Protein AF-A0A9W4RJ27-F1 (afdb_monomer_lite)

Foldseek 3Di:
DLVLLQVLLVLLVPDDDPPVCVVSNVCSLVSNVVVLVVLVVPQDPDDDPDPCVVVSLVSLLSSLVSCVPRPSNVVVDDLVSSLVSLVCSLVVLQVVQVVCVVVVDHDLVSLVSNLSSVLSNLVSCVVVVHDDPDAPVSGPRDQHDQDQDPVQQDPVGGNDDPDPDRHPSNVVSVSSVVSNVVVVVVVVVVVVD

Structure (mmCIF, N/CA/C/O backbone):
data_AF-A0A9W4RJ27-F1
#
_entry.id   AF-A0A9W4RJ27-F1
#
loop_
_atom_site.group_PDB
_atom_site.id
_atom_site.type_symbol
_atom_site.label_atom_id
_atom_site.label_alt_id
_atom_site.label_comp_id
_atom_site.label_asym_id
_atom_site.label_entity_id
_atom_site.label_seq_id
_atom_site.pdbx_PDB_ins_code
_atom_site.Cartn_x
_atom_site.Cartn_y
_atom_site.Cartn_z
_atom_site.occupancy
_atom_site.B_iso_or_equiv
_atom_site.auth_seq_id
_atom_site.auth_comp_id
_atom_site.auth_asym_id
_atom_site.auth_atom_id
_atom_site.pdbx_PDB_model_num
ATOM 1 N N . MET A 1 1 ? -4.169 -4.698 -14.904 1.00 93.50 1 MET A N 1
ATOM 2 C CA . MET A 1 1 ? -3.024 -3.775 -15.087 1.00 93.50 1 MET A CA 1
ATOM 3 C C . MET A 1 1 ? -2.270 -3.446 -13.797 1.00 93.50 1 MET A C 1
ATOM 5 O O . MET A 1 1 ? -1.079 -3.703 -13.780 1.00 93.50 1 MET A O 1
ATOM 9 N N . ALA A 1 2 ? -2.886 -2.956 -12.706 1.00 93.81 2 ALA A N 1
ATOM 10 C CA . ALA A 1 2 ? -2.141 -2.626 -11.469 1.00 93.81 2 ALA A CA 1
ATOM 11 C C . ALA A 1 2 ? -1.316 -3.803 -10.896 1.00 93.81 2 ALA A C 1
ATOM 13 O O . ALA A 1 2 ? -0.141 -3.640 -10.583 1.00 93.81 2 ALA A O 1
ATOM 14 N N . VAL A 1 3 ? -1.903 -5.006 -10.845 1.00 94.62 3 VAL A N 1
ATOM 15 C CA . VAL A 1 3 ? -1.194 -6.242 -10.455 1.00 94.62 3 VAL A CA 1
ATOM 16 C C . VAL A 1 3 ? -0.033 -6.543 -11.409 1.00 94.62 3 VAL A C 1
ATOM 18 O O . VAL A 1 3 ? 1.069 -6.826 -10.958 1.00 94.62 3 VAL A O 1
ATOM 21 N N . CYS A 1 4 ? -0.260 -6.428 -12.722 1.00 93.75 4 CYS A N 1
ATOM 22 C CA . CYS A 1 4 ? 0.759 -6.657 -13.751 1.00 93.75 4 CYS A CA 1
ATOM 23 C C . CYS A 1 4 ? 1.931 -5.678 -13.611 1.00 93.75 4 CYS A C 1
ATOM 25 O O . CYS A 1 4 ? 3.079 -6.092 -13.695 1.00 93.75 4 CYS A O 1
ATOM 27 N N . CYS A 1 5 ? 1.643 -4.401 -13.341 1.00 94.88 5 CYS A N 1
ATOM 28 C CA . CYS A 1 5 ? 2.653 -3.381 -13.078 1.00 94.88 5 CYS A CA 1
ATOM 29 C C . CYS A 1 5 ? 3.539 -3.766 -11.888 1.00 94.88 5 CYS A C 1
ATOM 31 O O . CYS A 1 5 ? 4.767 -3.772 -12.012 1.00 94.88 5 CYS A O 1
ATOM 33 N N . PHE A 1 6 ? 2.909 -4.121 -10.763 1.00 93.19 6 PHE A N 1
ATOM 34 C CA . PHE A 1 6 ? 3.610 -4.519 -9.548 1.00 93.19 6 PHE A CA 1
ATOM 35 C C . PHE A 1 6 ? 4.458 -5.777 -9.777 1.00 93.19 6 PHE A C 1
ATOM 37 O O . PHE A 1 6 ? 5.654 -5.763 -9.506 1.00 93.19 6 PHE A O 1
ATOM 44 N N . ALA A 1 7 ? 3.871 -6.832 -10.347 1.00 92.00 7 ALA A N 1
ATOM 45 C CA . ALA A 1 7 ? 4.556 -8.097 -10.603 1.00 92.00 7 ALA A CA 1
ATOM 46 C C . ALA A 1 7 ? 5.725 -7.950 -11.592 1.00 92.00 7 ALA A C 1
ATOM 48 O O . ALA A 1 7 ? 6.820 -8.438 -11.322 1.00 92.00 7 ALA A O 1
ATOM 49 N N . ALA A 1 8 ? 5.525 -7.238 -12.706 1.00 92.31 8 ALA A N 1
ATOM 50 C CA . ALA A 1 8 ? 6.577 -7.000 -13.691 1.00 92.31 8 ALA A CA 1
ATOM 51 C C . ALA A 1 8 ? 7.711 -6.134 -13.120 1.00 92.31 8 ALA A C 1
ATOM 53 O O . ALA A 1 8 ? 8.876 -6.389 -13.396 1.00 92.31 8 ALA A O 1
ATOM 54 N N . GLY A 1 9 ? 7.402 -5.155 -12.267 1.00 91.25 9 GLY A N 1
ATOM 55 C CA . GLY A 1 9 ? 8.442 -4.376 -11.594 1.00 91.25 9 GLY A CA 1
ATOM 56 C C . GLY A 1 9 ? 9.267 -5.218 -10.618 1.00 91.25 9 GLY A C 1
ATOM 57 O O . GLY A 1 9 ? 10.490 -5.202 -10.667 1.00 91.25 9 GLY A O 1
ATOM 58 N N . ARG A 1 10 ? 8.620 -6.085 -9.832 1.00 89.19 10 ARG A N 1
ATOM 59 C CA . ARG A 1 10 ? 9.334 -7.024 -8.955 1.00 89.19 10 ARG A CA 1
ATOM 60 C C . ARG A 1 10 ? 10.204 -8.024 -9.726 1.00 89.19 10 ARG A C 1
ATOM 62 O O . ARG A 1 10 ? 11.269 -8.407 -9.244 1.00 89.19 10 ARG A O 1
ATOM 69 N N . LEU A 1 11 ? 9.760 -8.441 -10.913 1.00 90.38 11 LEU A N 1
ATOM 70 C CA . LEU A 1 11 ? 10.548 -9.274 -11.822 1.00 90.38 11 LEU A CA 1
ATOM 71 C C . LEU A 1 11 ? 11.790 -8.533 -12.345 1.00 90.38 11 LEU A C 1
ATOM 73 O O . LEU A 1 11 ? 12.865 -9.135 -12.412 1.00 90.38 11 LEU A O 1
ATOM 77 N N . ASN A 1 12 ? 11.640 -7.249 -12.687 1.00 88.56 12 ASN A N 1
ATOM 78 C CA . ASN A 1 12 ? 12.735 -6.369 -13.094 1.00 88.56 12 ASN A CA 1
ATOM 79 C C . ASN A 1 12 ? 13.788 -6.223 -11.983 1.00 88.56 12 ASN A C 1
ATOM 81 O O . ASN A 1 12 ? 14.973 -6.394 -12.246 1.00 88.56 12 ASN A O 1
ATOM 85 N N . ASP A 1 13 ? 13.349 -6.025 -10.738 1.00 85.38 13 ASP A N 1
ATOM 86 C CA . ASP A 1 13 ? 14.222 -5.834 -9.568 1.00 85.38 13 ASP A CA 1
ATOM 87 C C . ASP A 1 13 ? 14.891 -7.131 -9.068 1.00 85.38 13 ASP A C 1
ATOM 89 O O . ASP A 1 13 ? 15.483 -7.167 -7.991 1.00 85.38 13 ASP A O 1
ATOM 93 N N . GLY A 1 14 ? 14.787 -8.227 -9.825 1.00 80.88 14 GLY A N 1
ATOM 94 C CA . GLY A 1 14 ? 15.592 -9.420 -9.584 1.00 80.88 14 GLY A CA 1
ATOM 95 C C . GLY A 1 14 ? 14.986 -10.458 -8.640 1.00 80.88 14 GLY A C 1
ATOM 96 O O . GLY A 1 14 ? 15.742 -11.250 -8.082 1.00 80.88 14 GLY A O 1
ATOM 97 N N . ILE A 1 15 ? 13.652 -10.532 -8.492 1.00 84.44 15 ILE A N 1
ATOM 98 C CA . ILE A 1 15 ? 13.020 -11.701 -7.844 1.00 84.44 15 ILE A CA 1
ATOM 99 C C . ILE A 1 15 ? 13.560 -13.002 -8.454 1.00 84.44 15 ILE A C 1
ATOM 101 O O . ILE A 1 15 ? 13.697 -13.114 -9.677 1.00 84.44 15 ILE A O 1
ATOM 105 N N . PHE A 1 16 ? 13.839 -13.989 -7.597 1.00 82.31 16 PHE A N 1
ATOM 106 C CA . PHE A 1 16 ? 14.219 -15.328 -8.029 1.00 82.31 16 PHE A CA 1
ATOM 107 C C . PHE A 1 16 ? 13.119 -15.930 -8.906 1.00 82.31 16 PHE A C 1
ATOM 109 O O . PHE A 1 16 ? 11.959 -16.011 -8.501 1.00 82.31 16 PHE A O 1
ATOM 116 N N . ILE A 1 17 ? 13.491 -16.346 -10.113 1.00 81.75 17 ILE A N 1
ATOM 117 C CA . ILE A 1 17 ? 12.590 -16.982 -11.069 1.00 81.75 17 ILE A CA 1
ATOM 118 C C . ILE A 1 17 ? 13.219 -18.265 -11.611 1.00 81.75 17 ILE A C 1
ATOM 120 O O . ILE A 1 17 ? 14.443 -18.319 -11.749 1.00 81.75 17 ILE A O 1
ATOM 124 N N . PRO A 1 18 ? 12.403 -19.279 -11.951 1.00 83.19 18 PRO A N 1
ATOM 125 C CA . PRO A 1 18 ? 12.879 -20.481 -12.624 1.00 83.19 18 PRO A CA 1
ATOM 126 C C . PRO A 1 18 ? 13.658 -20.159 -13.907 1.00 83.19 18 PRO A C 1
ATOM 128 O O . PRO A 1 18 ? 13.287 -19.240 -14.643 1.00 83.19 18 PRO A O 1
ATOM 131 N N . CYS A 1 19 ? 14.686 -20.959 -14.216 1.00 77.88 19 CYS A N 1
ATOM 132 C CA . CYS A 1 19 ? 15.630 -20.681 -15.305 1.00 77.88 19 CYS A CA 1
ATOM 133 C C . CYS A 1 19 ? 14.970 -20.470 -16.680 1.00 77.88 19 CYS A C 1
ATOM 135 O O . CYS A 1 19 ? 15.428 -19.653 -17.475 1.00 77.88 19 CYS A O 1
ATOM 137 N N . GLY A 1 20 ? 13.854 -21.152 -16.952 1.00 76.31 20 GLY A N 1
ATOM 138 C CA . GLY A 1 20 ? 13.116 -21.031 -18.216 1.00 76.31 20 GLY A CA 1
ATOM 139 C C . GLY A 1 20 ? 12.408 -19.687 -18.433 1.00 76.31 20 GLY A C 1
ATOM 140 O O . GLY A 1 20 ? 11.905 -19.439 -19.523 1.00 76.31 20 GLY A O 1
ATOM 141 N N . LEU A 1 21 ? 12.355 -18.814 -17.422 1.00 77.00 21 LEU A N 1
ATOM 142 C CA . LEU A 1 21 ? 11.626 -17.543 -17.472 1.00 77.00 21 LEU A CA 1
ATOM 143 C C . LEU A 1 21 ? 12.546 -16.314 -17.508 1.00 77.00 21 LEU A C 1
ATOM 145 O O . LEU A 1 21 ? 12.054 -15.187 -17.473 1.00 77.00 21 LEU A O 1
ATOM 149 N N . HIS A 1 22 ? 13.870 -16.492 -17.596 1.00 79.69 22 HIS A N 1
ATOM 150 C CA . HIS A 1 22 ? 14.823 -15.373 -17.563 1.00 79.69 22 HIS A CA 1
ATOM 151 C C . HIS A 1 22 ? 14.616 -14.355 -18.689 1.00 79.69 22 HIS A C 1
ATOM 153 O O . HIS A 1 22 ? 14.753 -13.156 -18.446 1.00 79.69 22 HIS A O 1
ATOM 159 N N . ASN A 1 23 ? 14.189 -14.801 -19.874 1.00 81.62 23 ASN A N 1
ATOM 160 C CA . ASN A 1 23 ? 13.891 -13.915 -21.003 1.00 81.62 23 ASN A CA 1
ATOM 161 C C . ASN A 1 23 ? 12.787 -12.895 -20.673 1.00 81.62 23 ASN A C 1
ATOM 163 O O . ASN A 1 23 ? 12.824 -11.770 -21.165 1.00 81.62 23 ASN A O 1
ATOM 167 N 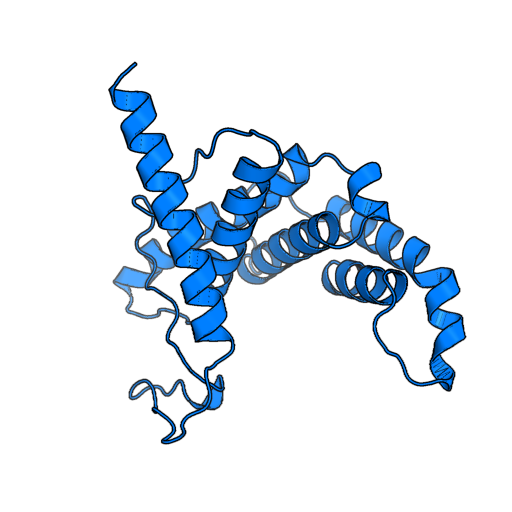N . LEU A 1 24 ? 11.850 -13.232 -19.774 1.00 81.88 24 LEU A N 1
ATOM 168 C CA . LEU A 1 24 ? 10.790 -12.312 -19.345 1.00 81.88 24 LEU A CA 1
ATOM 169 C C . LEU A 1 24 ? 11.330 -11.112 -18.559 1.00 81.88 24 LEU A C 1
ATOM 171 O O . LEU A 1 24 ? 10.661 -10.081 -18.494 1.00 81.88 24 LEU A O 1
ATOM 175 N N . ARG A 1 25 ? 12.527 -11.221 -17.967 1.00 85.44 25 ARG A N 1
ATOM 176 C CA . ARG A 1 25 ? 13.142 -10.129 -17.205 1.00 85.44 25 ARG A CA 1
ATOM 177 C C . ARG A 1 25 ? 13.567 -8.973 -18.109 1.00 85.44 25 ARG A C 1
ATOM 179 O O . ARG A 1 25 ? 13.424 -7.827 -17.699 1.00 85.44 25 ARG A O 1
ATOM 186 N N . ALA A 1 26 ? 14.014 -9.257 -19.334 1.00 84.81 26 ALA A N 1
ATOM 187 C CA . ALA A 1 26 ? 14.466 -8.230 -20.277 1.00 84.81 26 ALA A CA 1
ATOM 188 C C . ALA A 1 26 ? 13.355 -7.220 -20.625 1.00 84.81 26 ALA A C 1
ATOM 190 O O . ALA A 1 26 ? 13.608 -6.025 -20.738 1.00 84.81 26 ALA A O 1
ATOM 191 N N . GLU A 1 27 ? 12.107 -7.684 -20.723 1.00 89.38 27 GLU A N 1
ATOM 192 C CA . GLU A 1 27 ? 10.941 -6.840 -21.024 1.00 89.38 27 GLU A CA 1
ATOM 193 C C . GLU A 1 27 ? 10.197 -6.343 -19.772 1.00 89.38 27 GLU A C 1
ATOM 195 O O . GLU A 1 27 ? 9.216 -5.601 -19.876 1.00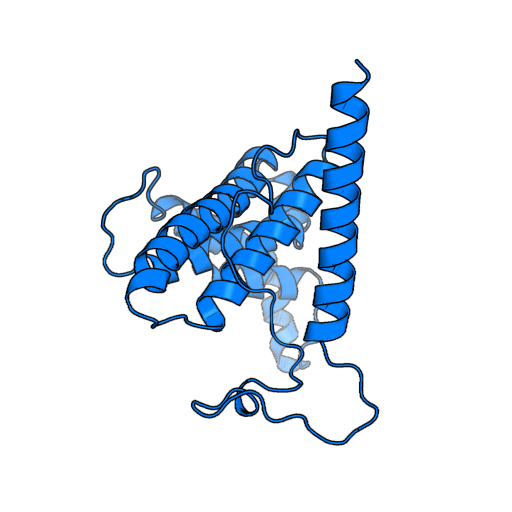 89.38 27 GLU A O 1
ATOM 200 N N . ALA A 1 28 ? 10.616 -6.758 -18.576 1.00 91.12 28 ALA A N 1
ATOM 201 C CA . ALA A 1 28 ? 9.840 -6.570 -17.354 1.00 91.12 28 ALA A CA 1
ATOM 202 C C . ALA A 1 28 ? 9.645 -5.084 -16.997 1.00 91.12 28 ALA A C 1
ATOM 204 O O . ALA A 1 28 ? 8.535 -4.671 -16.652 1.00 91.12 28 ALA A O 1
ATOM 205 N N . SER A 1 29 ? 10.688 -4.260 -17.154 1.00 90.75 29 SER A N 1
ATOM 206 C CA . SER A 1 29 ? 10.615 -2.806 -16.932 1.00 90.75 29 SER A CA 1
ATOM 207 C C . SER A 1 29 ? 9.609 -2.123 -17.867 1.00 90.75 29 SER A C 1
ATOM 209 O O . SER A 1 29 ? 8.755 -1.347 -17.414 1.00 90.75 29 SER A O 1
ATOM 211 N N . LEU A 1 30 ? 9.651 -2.468 -19.161 1.00 92.56 30 LEU A N 1
ATOM 212 C CA . LEU A 1 30 ? 8.734 -1.936 -20.170 1.00 92.56 30 LEU A CA 1
ATOM 213 C C . LEU A 1 30 ? 7.287 -2.320 -19.840 1.00 92.56 30 LEU A C 1
ATOM 215 O O . LEU A 1 30 ? 6.448 -1.435 -19.662 1.00 92.56 30 LEU A O 1
ATOM 219 N N . LYS A 1 31 ? 7.012 -3.616 -19.628 1.00 93.50 31 LYS A N 1
ATOM 220 C CA . LYS A 1 31 ? 5.664 -4.096 -19.272 1.00 93.50 31 LYS A CA 1
ATOM 221 C C . LYS A 1 31 ? 5.151 -3.477 -17.973 1.00 93.50 31 LYS A C 1
ATOM 223 O O . LYS A 1 31 ? 3.957 -3.187 -17.857 1.00 93.50 31 LYS A O 1
ATOM 228 N N . SER A 1 32 ? 6.029 -3.265 -16.989 1.00 94.00 32 SER A N 1
ATOM 229 C CA . SER A 1 32 ? 5.670 -2.621 -15.721 1.00 94.00 32 SER A CA 1
ATOM 230 C C . SER A 1 32 ? 5.204 -1.182 -15.945 1.00 94.00 32 SER A C 1
ATOM 232 O O . SER A 1 32 ? 4.166 -0.775 -15.417 1.00 94.00 32 SER A O 1
ATOM 234 N N . THR A 1 33 ? 5.924 -0.448 -16.792 1.00 94.44 33 THR A N 1
ATOM 235 C CA . THR A 1 33 ? 5.651 0.950 -17.133 1.00 94.44 33 THR A CA 1
ATOM 236 C C . THR A 1 33 ? 4.362 1.094 -17.939 1.00 94.44 33 THR A C 1
ATOM 238 O O . THR A 1 33 ? 3.486 1.869 -17.557 1.00 94.44 33 THR A O 1
ATOM 241 N N . GLU A 1 34 ? 4.191 0.297 -18.995 1.00 95.81 34 GLU A N 1
ATOM 242 C CA . GLU A 1 34 ? 2.971 0.286 -19.812 1.00 95.81 34 GLU A CA 1
ATOM 243 C C . GLU A 1 34 ? 1.740 -0.070 -18.978 1.00 95.81 34 GLU A C 1
ATOM 245 O O . GLU A 1 34 ? 0.686 0.557 -19.095 1.00 95.81 34 GLU A O 1
ATOM 250 N N . SER A 1 35 ? 1.886 -1.049 -18.080 1.00 96.12 35 SER A N 1
ATOM 251 C CA . SER A 1 35 ? 0.815 -1.451 -17.174 1.00 96.12 35 SER A CA 1
ATOM 252 C C . SER A 1 35 ? 0.456 -0.359 -16.174 1.00 96.12 35 SER A C 1
ATOM 254 O O . SER A 1 35 ? -0.723 -0.207 -15.841 1.00 96.12 35 SER A O 1
ATOM 256 N N . TYR A 1 36 ? 1.447 0.395 -15.695 1.00 95.00 36 TYR A N 1
ATOM 257 C CA . TYR A 1 36 ? 1.215 1.543 -14.828 1.00 95.00 36 TYR A CA 1
ATOM 258 C C . TYR A 1 36 ? 0.426 2.626 -15.565 1.00 95.00 36 TYR A C 1
ATOM 260 O O . TYR A 1 36 ? -0.628 3.055 -15.091 1.00 95.00 36 TYR A O 1
ATOM 268 N N . ASP A 1 37 ? 0.892 3.020 -16.752 1.00 94.12 37 ASP A N 1
ATOM 269 C CA . ASP A 1 37 ? 0.266 4.066 -17.560 1.00 94.12 37 ASP A CA 1
ATOM 270 C C . ASP A 1 37 ? -1.161 3.680 -17.965 1.00 94.12 37 ASP A C 1
ATOM 272 O O . ASP A 1 37 ? -2.087 4.482 -17.829 1.00 94.12 37 ASP A O 1
ATOM 276 N N . ALA A 1 38 ? -1.374 2.431 -18.384 1.00 95.81 38 ALA A N 1
ATOM 277 C CA . ALA A 1 38 ? -2.699 1.912 -18.702 1.00 95.81 38 ALA A CA 1
ATOM 278 C C . ALA A 1 38 ? -3.641 1.948 -17.487 1.00 95.81 38 ALA A C 1
ATOM 280 O O . ALA A 1 38 ? -4.791 2.367 -17.613 1.00 95.81 38 ALA A O 1
ATOM 281 N N . ALA A 1 39 ? -3.162 1.559 -16.299 1.00 93.75 39 ALA A N 1
ATOM 282 C CA . ALA A 1 39 ? -3.965 1.608 -15.078 1.00 93.75 39 ALA A CA 1
ATOM 283 C C . ALA A 1 39 ? -4.301 3.052 -14.668 1.00 93.75 39 ALA A C 1
ATOM 285 O O . ALA A 1 39 ? -5.437 3.348 -14.306 1.00 93.75 39 ALA A O 1
ATOM 286 N N . MET A 1 40 ? -3.338 3.969 -14.759 1.00 91.00 40 MET A N 1
ATOM 287 C CA . MET A 1 40 ? -3.538 5.371 -14.394 1.00 91.00 40 MET A CA 1
ATOM 288 C C . MET A 1 40 ? -4.504 6.112 -15.325 1.00 91.00 40 MET A C 1
ATOM 290 O O . MET A 1 40 ? -5.153 7.049 -14.866 1.00 91.00 40 MET A O 1
ATOM 294 N N . ARG A 1 41 ? -4.624 5.706 -16.598 1.00 91.81 41 ARG A N 1
ATOM 295 C CA . ARG A 1 41 ? -5.593 6.286 -17.548 1.00 91.81 41 ARG A CA 1
ATOM 296 C C . ARG A 1 41 ? -7.045 5.979 -17.189 1.00 91.81 41 ARG A C 1
ATOM 298 O O . ARG A 1 41 ? -7.910 6.807 -17.447 1.00 91.81 41 ARG A O 1
ATOM 305 N N . VAL A 1 42 ? -7.306 4.807 -16.608 1.00 89.88 42 VAL A N 1
ATOM 306 C CA . VAL A 1 42 ? -8.671 4.355 -16.281 1.00 89.88 42 VAL A CA 1
ATOM 307 C C . VAL A 1 42 ? -9.089 4.677 -14.848 1.00 89.88 42 VAL A C 1
ATOM 309 O O . VAL A 1 42 ? -10.274 4.629 -14.532 1.00 89.88 42 VAL A O 1
ATOM 312 N N . ILE A 1 43 ? -8.139 4.996 -13.962 1.00 86.81 43 ILE A N 1
ATOM 313 C CA . ILE A 1 43 ? -8.453 5.354 -12.577 1.00 86.81 43 ILE A CA 1
ATOM 314 C C . ILE A 1 43 ? -9.185 6.704 -12.547 1.00 86.81 43 ILE A C 1
ATOM 316 O O . ILE A 1 43 ? -8.612 7.715 -12.966 1.00 86.81 43 ILE A O 1
ATOM 320 N N . PRO A 1 44 ? -10.411 6.760 -11.992 1.00 81.75 44 PRO A N 1
ATOM 321 C CA . PRO A 1 44 ? -11.141 8.009 -11.856 1.00 81.75 44 PRO A CA 1
ATOM 322 C C . PRO A 1 44 ? -10.374 8.992 -10.970 1.00 81.75 44 PRO A C 1
ATOM 324 O O . PRO A 1 44 ? -9.827 8.619 -9.921 1.00 81.75 44 PRO A O 1
ATOM 327 N N . LYS A 1 45 ? -10.360 10.262 -11.390 1.00 73.00 45 LYS A N 1
ATOM 328 C CA . LYS A 1 45 ? -9.795 11.365 -10.601 1.00 73.00 45 LYS A CA 1
ATOM 329 C C . LYS A 1 45 ? -10.648 11.673 -9.370 1.00 73.00 45 LYS A C 1
ATOM 331 O O . LYS A 1 45 ? -10.102 12.029 -8.333 1.00 73.00 45 LYS A O 1
ATOM 336 N N . GLU A 1 46 ? -11.958 11.495 -9.484 1.00 69.06 46 GLU A N 1
ATOM 337 C CA . GLU A 1 46 ? -12.925 11.729 -8.411 1.00 69.06 46 GLU A CA 1
ATOM 338 C C . GLU A 1 46 ? -13.402 10.399 -7.808 1.00 69.06 46 GLU A C 1
ATOM 340 O O . GLU A 1 46 ? -12.903 9.334 -8.172 1.00 69.06 46 GLU A O 1
ATOM 345 N N . LEU A 1 47 ? -14.297 10.444 -6.821 1.00 63.47 47 LEU A N 1
ATOM 346 C CA . LEU A 1 47 ? -14.931 9.264 -6.225 1.00 63.47 47 LEU A CA 1
ATOM 347 C C . LEU A 1 47 ? -16.314 9.078 -6.863 1.00 63.47 47 LEU A C 1
ATOM 349 O O . LEU A 1 47 ? -17.275 9.626 -6.327 1.00 63.47 47 LEU A O 1
ATOM 353 N N . PRO A 1 48 ? -16.467 8.325 -7.968 1.00 60.31 48 PRO A N 1
ATOM 354 C CA . PRO A 1 48 ? -17.801 7.920 -8.365 1.00 60.31 48 PRO A CA 1
ATOM 355 C C . PRO A 1 48 ? -18.358 6.932 -7.335 1.00 60.31 48 PRO A C 1
ATOM 357 O O . PRO A 1 48 ? -17.606 6.231 -6.641 1.00 60.31 48 PRO A O 1
ATOM 360 N N . GLU A 1 49 ? -19.681 6.806 -7.303 1.00 62.06 49 GLU A N 1
ATOM 361 C CA . GLU A 1 49 ? -20.364 5.599 -6.832 1.00 62.06 49 GLU A CA 1
ATOM 362 C C . GLU A 1 49 ? -20.052 4.442 -7.798 1.00 62.06 49 GLU A C 1
ATOM 364 O O . GLU A 1 49 ? -20.886 3.974 -8.562 1.00 62.06 49 GLU A O 1
ATOM 369 N N . VAL A 1 50 ? -18.787 4.021 -7.843 1.00 64.81 50 VAL A N 1
ATOM 370 C CA . VAL A 1 50 ? -18.343 2.895 -8.666 1.00 64.81 50 VAL A CA 1
ATOM 371 C C . VAL A 1 50 ? -18.829 1.611 -7.998 1.00 64.81 50 VAL A C 1
ATOM 373 O O . VAL A 1 50 ? -18.558 1.413 -6.810 1.00 64.81 50 VAL A O 1
ATOM 376 N N . SER A 1 51 ? -19.466 0.708 -8.752 1.00 68.00 51 SER A N 1
ATOM 377 C CA . SER A 1 51 ? -19.842 -0.632 -8.259 1.00 68.00 51 SER A CA 1
ATOM 378 C C . SER A 1 51 ? -18.642 -1.368 -7.645 1.00 68.00 51 SER A C 1
ATOM 380 O O . SER A 1 51 ? -18.739 -1.988 -6.588 1.00 68.00 51 SER A O 1
ATOM 382 N N . ASP A 1 52 ? -17.470 -1.189 -8.259 1.00 80.69 52 ASP A N 1
ATOM 383 C CA . ASP A 1 52 ? -16.230 -1.910 -7.967 1.00 80.69 52 ASP A CA 1
ATOM 384 C C . ASP A 1 52 ? -15.251 -1.082 -7.125 1.00 80.69 52 ASP A C 1
ATOM 386 O O . ASP A 1 52 ? -14.025 -1.185 -7.239 1.00 80.69 52 ASP A O 1
ATOM 390 N N . TRP A 1 53 ? -15.786 -0.241 -6.244 1.00 83.12 53 TRP A N 1
ATOM 391 C CA . TRP A 1 53 ? -15.010 0.671 -5.408 1.00 83.12 53 TRP A CA 1
ATOM 392 C C . TRP A 1 53 ? -13.869 -0.018 -4.632 1.00 83.12 53 TRP A C 1
ATOM 394 O O . TRP A 1 53 ? -12.765 0.520 -4.537 1.00 83.12 53 TRP A O 1
ATOM 404 N N . TYR A 1 54 ? -14.089 -1.232 -4.108 1.00 85.88 54 TYR A N 1
ATOM 405 C CA . TYR A 1 54 ? -13.061 -1.953 -3.341 1.00 85.88 54 TYR A CA 1
ATOM 406 C C . TYR A 1 54 ? -11.893 -2.383 -4.236 1.00 85.88 54 TYR A C 1
ATOM 408 O O . TYR A 1 54 ? -10.726 -2.240 -3.866 1.00 85.88 54 TYR A O 1
ATOM 416 N N . SER A 1 55 ? -12.194 -2.845 -5.451 1.00 89.00 55 SER A N 1
ATOM 417 C CA . SER A 1 55 ? -11.188 -3.167 -6.466 1.00 89.00 55 SER A CA 1
ATOM 418 C C . SER A 1 55 ? -10.403 -1.929 -6.892 1.00 89.00 55 SER A C 1
ATOM 420 O O . SER A 1 55 ? -9.184 -2.010 -7.045 1.00 89.00 55 SER A O 1
ATOM 422 N N . LEU A 1 56 ? -11.062 -0.771 -6.991 1.00 89.69 56 LEU A N 1
ATOM 423 C CA . LEU A 1 56 ? -10.393 0.500 -7.261 1.00 89.69 56 LEU A CA 1
ATOM 424 C C . LEU A 1 56 ? -9.413 0.882 -6.143 1.00 89.69 56 LEU A C 1
ATOM 426 O O . LEU A 1 56 ? -8.289 1.288 -6.437 1.00 89.69 56 LEU A O 1
ATOM 430 N N . MET A 1 57 ? -9.797 0.732 -4.870 1.00 91.06 57 MET A N 1
ATOM 431 C CA . MET A 1 57 ? -8.891 1.013 -3.748 1.00 91.06 57 MET A CA 1
ATOM 432 C C . MET A 1 57 ? -7.686 0.067 -3.754 1.00 91.06 57 MET A C 1
ATOM 434 O O . MET A 1 57 ? -6.556 0.539 -3.662 1.00 91.06 57 MET A O 1
ATOM 438 N N . LYS A 1 58 ? -7.898 -1.239 -3.982 1.00 91.75 58 LYS A N 1
ATOM 439 C CA . LYS A 1 58 ? -6.798 -2.205 -4.158 1.00 91.75 58 LYS A CA 1
ATOM 440 C C . LYS A 1 58 ? -5.858 -1.798 -5.293 1.00 91.75 58 LYS A C 1
ATOM 442 O O . LYS A 1 58 ? -4.644 -1.835 -5.122 1.00 91.75 58 LYS A O 1
ATOM 447 N N . ALA A 1 59 ? -6.404 -1.386 -6.438 1.00 93.31 59 ALA A N 1
ATOM 448 C CA . ALA A 1 59 ? -5.606 -0.948 -7.579 1.00 93.31 59 ALA A CA 1
ATOM 449 C C . ALA A 1 59 ? -4.762 0.295 -7.250 1.00 93.31 59 ALA A C 1
ATOM 451 O O . ALA A 1 59 ? -3.576 0.316 -7.574 1.00 93.31 59 ALA A O 1
ATOM 452 N N . LYS A 1 60 ? -5.336 1.296 -6.564 1.00 91.94 60 LYS A N 1
ATOM 453 C CA . LYS A 1 60 ? -4.601 2.492 -6.116 1.00 91.94 60 LYS A CA 1
ATOM 454 C C . LYS A 1 60 ? -3.459 2.126 -5.162 1.00 91.94 60 LYS A C 1
ATOM 456 O O . LYS A 1 60 ? -2.340 2.590 -5.373 1.00 91.94 60 LYS A O 1
ATOM 461 N N . SER A 1 61 ? -3.713 1.268 -4.172 1.00 92.56 61 SER A N 1
ATOM 462 C CA . SER A 1 61 ? -2.684 0.818 -3.227 1.00 92.56 61 SER A CA 1
ATOM 463 C C . SER A 1 61 ? -1.572 0.030 -3.925 1.00 92.56 61 SER A C 1
ATOM 465 O O . SER A 1 61 ? -0.402 0.297 -3.678 1.00 92.56 61 SER A O 1
ATOM 467 N N . LEU A 1 62 ? -1.911 -0.869 -4.858 1.00 93.94 62 LEU A N 1
ATOM 468 C CA . LEU A 1 62 ? -0.929 -1.633 -5.639 1.00 93.94 62 LEU A CA 1
ATOM 469 C C . LEU A 1 62 ? -0.047 -0.747 -6.522 1.00 93.94 62 LEU A C 1
ATOM 471 O O . LEU A 1 62 ? 1.160 -0.963 -6.583 1.00 93.94 62 LEU A O 1
ATOM 475 N N . LEU A 1 63 ? -0.622 0.251 -7.197 1.00 93.19 63 LEU A N 1
ATOM 476 C CA . LEU A 1 63 ? 0.155 1.195 -8.006 1.00 93.19 63 LEU A CA 1
ATOM 477 C C . LEU A 1 63 ? 1.093 2.028 -7.139 1.00 93.19 63 LEU A C 1
ATOM 479 O O . LEU A 1 63 ? 2.241 2.254 -7.518 1.00 93.19 63 LEU A O 1
ATOM 483 N N . ALA A 1 64 ? 0.633 2.440 -5.959 1.00 91.31 64 ALA A N 1
ATOM 484 C CA . ALA A 1 64 ? 1.485 3.164 -5.038 1.00 91.31 64 ALA A CA 1
ATOM 485 C C . ALA A 1 64 ? 2.645 2.295 -4.525 1.00 91.31 64 ALA A C 1
ATOM 487 O O . ALA A 1 64 ? 3.792 2.741 -4.518 1.00 91.31 64 ALA A O 1
ATOM 488 N N . SER A 1 65 ? 2.376 1.030 -4.187 1.00 90.94 65 SER A N 1
ATOM 489 C CA . SER A 1 65 ? 3.414 0.051 -3.855 1.00 90.94 65 SER A CA 1
ATOM 490 C C . SER A 1 65 ? 4.358 -0.216 -5.027 1.00 90.94 65 SER A C 1
ATOM 492 O O . SER A 1 65 ? 5.548 -0.396 -4.798 1.00 90.94 65 SER A O 1
ATOM 494 N N . ALA A 1 66 ? 3.878 -0.224 -6.272 1.00 92.19 66 ALA A N 1
ATOM 495 C CA . ALA A 1 66 ? 4.738 -0.393 -7.441 1.00 92.19 66 ALA A CA 1
ATOM 496 C C . ALA A 1 66 ? 5.728 0.773 -7.567 1.00 92.19 66 ALA A C 1
ATOM 498 O O . ALA A 1 66 ? 6.924 0.540 -7.718 1.00 92.19 66 ALA A O 1
ATOM 499 N N . CYS A 1 67 ? 5.262 2.016 -7.422 1.00 89.75 67 CYS A N 1
ATOM 500 C CA . CYS A 1 67 ? 6.149 3.180 -7.390 1.00 89.75 67 CYS A CA 1
ATOM 501 C C . CYS A 1 67 ? 7.113 3.160 -6.201 1.00 89.75 67 CYS A C 1
ATOM 503 O O . CYS A 1 67 ? 8.239 3.616 -6.333 1.00 89.75 67 CYS A O 1
ATOM 505 N N . LEU A 1 68 ? 6.691 2.660 -5.037 1.00 87.00 68 LEU A N 1
ATOM 506 C CA . LEU A 1 68 ? 7.541 2.633 -3.846 1.00 87.00 68 LEU A CA 1
ATOM 507 C C . LEU A 1 68 ? 8.641 1.568 -3.913 1.00 87.00 68 LEU A C 1
ATOM 509 O O . LEU A 1 68 ? 9.709 1.767 -3.338 1.00 87.00 68 LEU A O 1
ATOM 513 N N . HIS A 1 69 ? 8.401 0.440 -4.573 1.00 84.56 69 HIS A N 1
ATOM 514 C CA . HIS A 1 69 ? 9.365 -0.659 -4.583 1.00 84.56 69 HIS A CA 1
ATOM 515 C C . HIS A 1 69 ? 10.249 -0.653 -5.827 1.00 84.56 69 HIS A C 1
ATOM 517 O O . HIS A 1 69 ? 11.437 -0.913 -5.694 1.00 84.56 69 HIS A O 1
ATOM 523 N N . ASN A 1 70 ? 9.714 -0.267 -6.987 1.00 85.62 70 ASN A N 1
ATOM 524 C CA . ASN A 1 70 ? 10.442 -0.379 -8.246 1.00 85.62 70 ASN A CA 1
ATOM 525 C C . ASN A 1 70 ? 11.170 0.933 -8.582 1.00 85.62 70 ASN A C 1
ATOM 527 O O . ASN A 1 70 ? 10.535 1.964 -8.830 1.00 85.62 70 ASN A O 1
ATOM 531 N N . GLU A 1 71 ? 12.503 0.907 -8.608 1.00 83.38 71 GLU A N 1
ATOM 532 C CA . GLU A 1 71 ? 13.333 2.111 -8.778 1.00 83.38 71 GLU A CA 1
ATOM 533 C C . GLU A 1 71 ? 13.096 2.830 -10.109 1.00 83.38 71 GLU A C 1
ATOM 535 O O . GLU A 1 71 ? 13.029 4.061 -10.149 1.00 83.38 71 GLU A O 1
ATOM 540 N N . HIS A 1 72 ? 12.866 2.078 -11.189 1.00 82.75 72 HIS A N 1
ATOM 541 C CA . HIS A 1 72 ? 12.586 2.658 -12.506 1.00 82.75 72 HIS A CA 1
ATOM 542 C C . HIS A 1 72 ? 11.281 3.464 -12.530 1.00 82.75 72 HIS A C 1
ATOM 544 O O . HIS A 1 72 ? 11.158 4.423 -13.293 1.00 82.75 72 HIS A O 1
ATOM 550 N N . LEU A 1 73 ? 10.312 3.116 -11.675 1.00 83.69 73 LEU A N 1
ATOM 551 C CA . LEU A 1 73 ? 9.068 3.872 -11.527 1.00 83.69 73 LEU A CA 1
ATOM 552 C C . LEU A 1 73 ? 9.254 5.094 -10.622 1.00 83.69 73 LEU A C 1
ATOM 554 O O . LEU A 1 73 ? 8.606 6.116 -10.861 1.00 83.69 73 LEU A O 1
ATOM 558 N N . LYS A 1 74 ? 10.155 5.028 -9.628 1.00 81.75 74 LYS A N 1
ATOM 559 C CA . LYS A 1 74 ? 10.438 6.148 -8.713 1.00 81.75 74 LYS A CA 1
ATOM 560 C C . LYS A 1 74 ? 10.950 7.382 -9.436 1.00 81.75 74 LYS A C 1
AT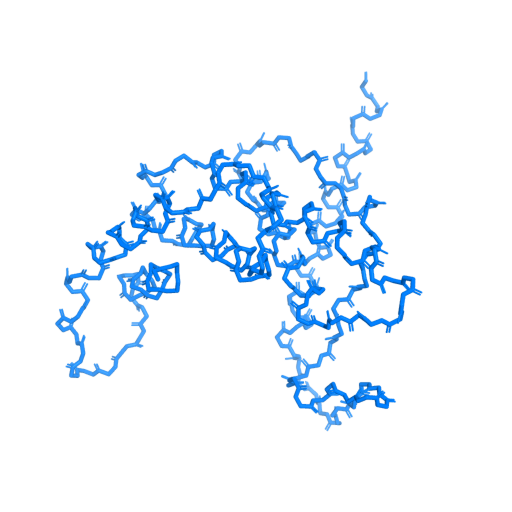OM 562 O O . LYS A 1 74 ? 10.494 8.483 -9.150 1.00 81.75 74 LYS A O 1
ATOM 567 N N . GLY A 1 75 ? 11.884 7.193 -10.368 1.00 76.81 75 GLY A N 1
ATOM 568 C CA . GLY A 1 75 ? 12.438 8.292 -11.162 1.00 76.81 75 GLY A CA 1
ATOM 569 C C . GLY A 1 75 ? 11.451 8.857 -12.186 1.00 76.81 75 GLY A C 1
ATOM 570 O O . GLY A 1 75 ? 11.580 10.004 -12.601 1.00 76.81 75 GLY A O 1
ATOM 571 N N . ARG A 1 76 ? 10.449 8.066 -12.586 1.00 81.44 76 ARG A N 1
ATOM 572 C CA . ARG A 1 76 ? 9.505 8.417 -13.654 1.00 81.44 76 ARG A CA 1
ATOM 573 C C . ARG A 1 76 ? 8.236 9.100 -13.150 1.00 81.44 76 ARG A C 1
ATOM 575 O O . ARG A 1 76 ? 7.684 9.947 -13.850 1.00 81.44 76 ARG A O 1
ATOM 582 N N . TYR A 1 77 ? 7.742 8.728 -11.970 1.00 85.00 77 TYR A N 1
ATOM 583 C CA . TYR A 1 77 ? 6.468 9.223 -11.449 1.00 85.00 77 TYR A CA 1
ATOM 584 C C . TYR A 1 77 ? 6.632 10.003 -10.147 1.00 85.00 77 TYR A C 1
ATOM 586 O O . TYR A 1 77 ? 7.386 9.630 -9.255 1.00 85.00 77 TYR A O 1
ATOM 594 N N . SER A 1 78 ? 5.853 11.080 -10.015 1.00 84.38 78 SER A N 1
ATOM 595 C CA . SER A 1 78 ? 5.877 11.943 -8.832 1.00 84.38 78 SER A CA 1
ATOM 596 C C . SER A 1 78 ? 5.518 11.183 -7.548 1.00 84.38 78 SER A C 1
ATOM 598 O O . SER A 1 78 ? 4.440 10.588 -7.440 1.00 84.38 78 SER A O 1
ATOM 600 N N . MET A 1 79 ? 6.387 11.287 -6.538 1.00 85.38 79 MET A N 1
ATOM 601 C CA . MET A 1 79 ? 6.140 10.754 -5.192 1.00 85.38 79 MET A CA 1
ATOM 602 C C . MET A 1 79 ? 4.934 11.397 -4.514 1.00 85.38 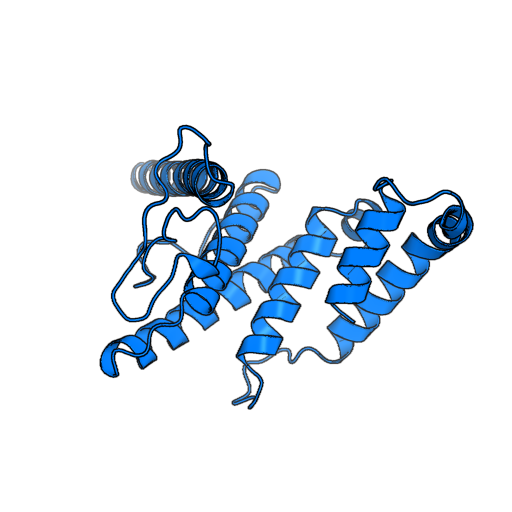79 MET A C 1
ATOM 604 O O . MET A 1 79 ? 4.239 10.734 -3.747 1.00 85.38 79 MET A O 1
ATOM 608 N N . GLU A 1 80 ? 4.616 12.648 -4.844 1.00 85.38 80 GLU A N 1
ATOM 609 C CA . GLU A 1 80 ? 3.396 13.302 -4.372 1.00 85.38 80 GLU A CA 1
ATOM 610 C C . GLU A 1 80 ? 2.148 12.588 -4.909 1.00 85.38 80 GLU A C 1
ATOM 612 O O . GLU A 1 80 ? 1.198 12.324 -4.167 1.00 85.38 80 GLU A O 1
ATOM 617 N N . LYS A 1 81 ? 2.171 12.197 -6.189 1.00 86.94 81 LYS A N 1
ATOM 618 C CA . LYS A 1 81 ? 1.082 11.439 -6.818 1.00 86.94 81 LYS A CA 1
ATOM 619 C C . LYS A 1 81 ? 0.943 10.052 -6.189 1.00 86.94 81 LYS A C 1
ATOM 621 O O . LYS A 1 81 ? -0.172 9.646 -5.867 1.00 86.94 81 LYS A O 1
ATOM 626 N N . THR A 1 82 ? 2.058 9.364 -5.947 1.00 86.56 82 THR A N 1
ATOM 627 C CA . THR A 1 82 ? 2.103 8.080 -5.226 1.00 86.56 82 THR A CA 1
ATOM 628 C C . THR A 1 82 ? 1.518 8.208 -3.818 1.00 86.56 82 THR A C 1
ATOM 630 O O . THR A 1 82 ? 0.640 7.439 -3.426 1.00 86.56 82 THR A O 1
ATOM 633 N N . MET A 1 83 ? 1.933 9.233 -3.072 1.00 87.81 83 MET A N 1
ATOM 634 C CA . MET A 1 83 ? 1.416 9.519 -1.735 1.00 87.81 83 MET A CA 1
ATOM 635 C C . MET A 1 83 ? -0.089 9.823 -1.766 1.00 87.81 83 MET A C 1
ATOM 637 O O . MET A 1 83 ? -0.828 9.379 -0.883 1.00 87.81 83 MET A O 1
ATOM 641 N N . SER A 1 84 ? -0.561 10.544 -2.788 1.00 88.88 84 SER A N 1
ATOM 642 C CA . SER A 1 84 ? -1.984 10.809 -2.999 1.00 88.88 84 SER A CA 1
ATOM 643 C C . SER A 1 84 ? -2.773 9.510 -3.181 1.00 88.88 84 SER A C 1
ATOM 645 O O . SER A 1 84 ? -3.782 9.328 -2.507 1.00 88.88 84 SER A O 1
ATOM 647 N N . LEU A 1 85 ? -2.290 8.552 -3.981 1.00 89.12 85 LEU A N 1
ATOM 648 C CA . LEU A 1 85 ? -2.948 7.247 -4.149 1.00 89.12 85 LEU A CA 1
ATOM 649 C C . LEU A 1 85 ? -3.119 6.502 -2.813 1.00 89.12 85 LEU A C 1
ATOM 651 O O . LEU A 1 85 ? -4.232 6.062 -2.511 1.00 89.12 85 LEU A O 1
ATOM 655 N N . CYS A 1 86 ? -2.066 6.427 -1.987 1.00 88.06 86 CYS A N 1
ATOM 656 C CA . CYS A 1 86 ? -2.135 5.811 -0.654 1.00 88.06 86 CYS A CA 1
ATOM 657 C C . CYS A 1 86 ? -3.120 6.536 0.269 1.00 88.06 86 CYS A C 1
ATOM 659 O O . CYS A 1 86 ? -3.962 5.901 0.907 1.00 88.06 86 CYS A O 1
ATOM 661 N N . ARG A 1 87 ? -3.044 7.874 0.325 1.00 88.25 87 ARG A N 1
ATOM 662 C CA . ARG A 1 87 ? -3.941 8.693 1.152 1.00 88.25 87 ARG A CA 1
ATOM 663 C C . ARG A 1 87 ? -5.393 8.483 0.743 1.00 88.25 87 ARG A C 1
ATOM 665 O O . ARG A 1 87 ? -6.252 8.309 1.602 1.00 88.25 87 ARG A O 1
ATOM 672 N N . TRP A 1 88 ? -5.666 8.510 -0.558 1.00 86.62 88 TRP A N 1
ATOM 673 C CA . TRP A 1 88 ? -7.003 8.309 -1.098 1.00 86.62 88 TRP A CA 1
ATOM 674 C C . TRP A 1 88 ? -7.547 6.936 -0.733 1.00 86.62 88 TRP A C 1
ATOM 676 O O . TRP A 1 88 ? -8.687 6.859 -0.281 1.00 86.62 88 TRP A O 1
ATOM 686 N N . ALA A 1 89 ? -6.742 5.881 -0.878 1.00 87.06 89 ALA A N 1
ATOM 687 C CA . ALA A 1 89 ? -7.136 4.543 -0.459 1.00 87.06 89 ALA A CA 1
ATOM 688 C C . ALA A 1 89 ? -7.479 4.512 1.038 1.00 87.06 89 ALA A C 1
ATOM 690 O O . ALA A 1 89 ? -8.595 4.141 1.393 1.00 87.06 89 ALA A O 1
ATOM 691 N N . ALA A 1 90 ? -6.593 5.006 1.909 1.00 86.38 90 ALA A N 1
ATOM 692 C CA . ALA A 1 90 ? -6.821 5.019 3.356 1.00 86.38 90 ALA A CA 1
ATOM 693 C C . ALA A 1 90 ? -8.084 5.809 3.761 1.00 86.38 90 ALA A C 1
ATOM 695 O O . ALA A 1 90 ? -8.958 5.262 4.429 1.00 86.38 90 ALA A O 1
ATOM 696 N N . VAL A 1 91 ? -8.234 7.057 3.299 1.00 86.75 91 VAL A N 1
ATOM 697 C CA . VAL A 1 91 ? -9.398 7.916 3.609 1.00 86.75 91 VAL A CA 1
ATOM 698 C C . VAL A 1 91 ? -10.707 7.273 3.157 1.00 86.75 91 VAL A C 1
ATOM 700 O O . VAL A 1 91 ? -11.715 7.309 3.865 1.00 86.75 91 VAL A O 1
ATOM 703 N N . SER A 1 92 ? -10.706 6.708 1.952 1.00 85.44 92 SER A N 1
ATOM 704 C CA . SER A 1 92 ? -11.904 6.112 1.369 1.00 85.44 92 SER A CA 1
ATOM 705 C C . SER A 1 92 ? -12.294 4.849 2.152 1.00 85.44 92 SER A C 1
ATOM 707 O O . SER A 1 92 ? -13.472 4.674 2.476 1.00 85.44 92 SER A O 1
ATOM 709 N N . MET A 1 93 ? -11.314 4.019 2.535 1.00 86.38 93 MET A N 1
ATOM 710 C CA . MET A 1 93 ? -11.524 2.859 3.411 1.00 86.38 93 MET A CA 1
ATOM 711 C C . MET A 1 93 ? -12.136 3.242 4.755 1.00 86.38 93 MET A C 1
ATOM 713 O O . MET A 1 93 ? -13.134 2.628 5.130 1.00 86.38 93 MET A O 1
ATOM 717 N N . THR A 1 94 ? -11.641 4.290 5.417 1.00 85.50 94 THR A N 1
ATOM 718 C CA . THR A 1 94 ? -12.221 4.790 6.673 1.00 85.50 94 THR A CA 1
ATOM 719 C C . THR A 1 94 ? -13.720 5.054 6.538 1.00 85.50 94 THR A C 1
ATOM 721 O O . THR A 1 94 ? -14.526 4.438 7.235 1.00 85.50 94 THR A O 1
ATOM 724 N N . LYS A 1 95 ? -14.117 5.873 5.553 1.00 82.81 95 LYS A N 1
ATOM 725 C CA . LYS A 1 95 ? -15.526 6.244 5.332 1.00 82.81 95 LYS A CA 1
ATOM 726 C C . LYS A 1 95 ? -16.427 5.046 5.032 1.00 82.81 95 LYS A C 1
ATOM 728 O O . LYS A 1 95 ? -17.628 5.077 5.293 1.00 82.81 95 LYS A O 1
ATOM 733 N N . ARG A 1 96 ? -15.902 4.002 4.389 1.00 81.81 96 ARG A N 1
ATOM 734 C CA . ARG A 1 96 ? -16.680 2.792 4.088 1.00 81.81 96 ARG A CA 1
ATOM 735 C C . ARG A 1 96 ? -16.826 1.895 5.312 1.00 81.81 96 ARG A C 1
ATOM 737 O O . ARG A 1 96 ? -17.928 1.412 5.560 1.00 81.81 96 ARG A O 1
ATOM 744 N N . ILE A 1 97 ? -15.739 1.677 6.046 1.00 81.38 97 ILE A N 1
ATOM 745 C CA . ILE A 1 97 ? -15.733 0.836 7.246 1.00 81.38 97 ILE A CA 1
ATOM 746 C C . ILE A 1 97 ? -16.629 1.456 8.322 1.00 81.38 97 ILE A C 1
ATOM 748 O O . ILE A 1 97 ? -17.409 0.737 8.938 1.00 81.38 97 ILE A O 1
ATOM 752 N N . GLU A 1 98 ? -16.610 2.781 8.479 1.00 81.38 98 GLU A N 1
ATOM 753 C CA . GLU A 1 98 ? -17.515 3.508 9.379 1.00 81.38 98 GLU A CA 1
ATOM 754 C C . GLU A 1 98 ? -18.987 3.313 9.002 1.00 81.38 98 GLU A C 1
ATOM 756 O O . GLU A 1 98 ? -19.787 2.938 9.854 1.00 81.38 98 GLU A O 1
ATOM 761 N N . ARG A 1 99 ? -19.342 3.453 7.715 1.00 79.50 99 ARG A N 1
ATOM 762 C CA . ARG A 1 99 ? -20.716 3.202 7.238 1.00 79.50 99 ARG A CA 1
ATOM 763 C C . ARG A 1 99 ? -21.190 1.768 7.495 1.00 79.50 99 ARG A C 1
ATOM 765 O O . ARG A 1 99 ? -22.361 1.557 7.782 1.00 79.50 99 ARG A O 1
ATOM 772 N N . ARG A 1 100 ? -20.294 0.782 7.392 1.00 75.88 100 ARG A N 1
ATOM 773 C CA . ARG A 1 100 ? -20.596 -0.643 7.631 1.00 75.88 100 ARG A CA 1
ATOM 774 C C . ARG A 1 100 ? -20.521 -1.058 9.096 1.00 75.88 100 ARG A C 1
ATOM 776 O O . ARG A 1 100 ? -21.033 -2.116 9.450 1.00 75.88 100 ARG A O 1
ATOM 783 N N . ALA A 1 101 ? -19.896 -0.255 9.956 1.00 66.88 101 ALA A N 1
ATOM 784 C CA . ALA A 1 101 ? -19.855 -0.528 11.388 1.00 66.88 101 ALA A CA 1
ATOM 785 C C . ALA A 1 101 ? -21.272 -0.586 11.981 1.00 66.88 101 ALA A C 1
ATOM 787 O O . ALA A 1 101 ? -21.515 -1.366 12.894 1.00 66.88 101 ALA A O 1
ATOM 788 N N . TRP A 1 102 ? -22.213 0.171 11.414 1.00 60.19 102 TRP A N 1
ATOM 789 C CA . TRP A 1 102 ? -23.617 0.175 11.828 1.00 60.19 102 TRP A CA 1
ATOM 790 C C . TRP A 1 102 ? -24.381 -1.099 11.451 1.00 60.19 102 TRP A C 1
ATOM 792 O O . TRP A 1 102 ? -25.392 -1.400 12.072 1.00 60.19 102 TRP A O 1
ATOM 802 N N . THR A 1 103 ? -23.896 -1.873 10.476 1.00 64.06 103 THR A N 1
ATOM 803 C CA . THR A 1 103 ? -24.521 -3.133 10.033 1.00 64.06 103 THR A CA 1
ATOM 804 C C . THR A 1 103 ? -23.786 -4.377 10.542 1.00 64.06 103 THR A C 1
ATOM 806 O O . THR A 1 103 ? -24.111 -5.484 10.132 1.00 64.06 103 THR A O 1
ATOM 809 N N . ASN A 1 104 ? -22.773 -4.212 11.403 1.00 62.47 104 ASN A N 1
ATOM 810 C CA . ASN A 1 104 ? -21.892 -5.266 11.932 1.00 62.47 104 ASN A CA 1
ATOM 811 C C . ASN A 1 104 ? -21.211 -6.161 10.866 1.00 62.47 104 ASN A C 1
ATOM 813 O O . ASN A 1 104 ? -20.667 -7.219 11.169 1.00 62.47 104 ASN A O 1
ATOM 817 N N . THR A 1 105 ? -21.190 -5.725 9.604 1.00 65.31 105 THR A N 1
ATOM 818 C CA . THR A 1 105 ? -20.573 -6.437 8.475 1.00 65.31 105 THR A CA 1
ATOM 819 C C . THR A 1 105 ? -19.187 -5.859 8.190 1.00 65.31 105 THR A C 1
ATOM 821 O O . THR A 1 105 ? -18.993 -5.133 7.208 1.00 65.31 105 THR A O 1
ATOM 824 N N . ARG A 1 106 ? -18.219 -6.122 9.075 1.00 70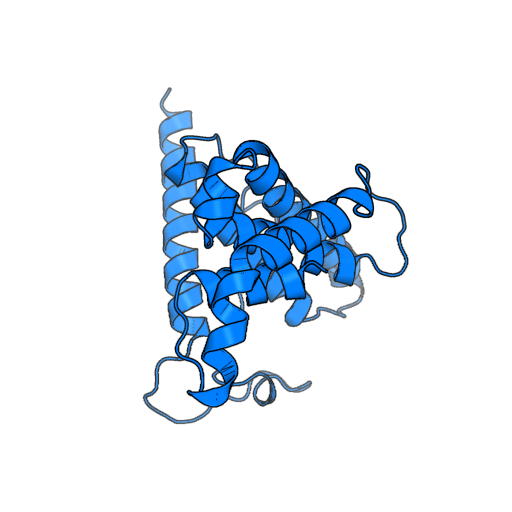.06 106 ARG A N 1
ATOM 825 C CA . ARG A 1 106 ? -16.815 -5.718 8.875 1.00 70.06 106 ARG A CA 1
ATOM 826 C C . ARG A 1 106 ? -16.046 -6.808 8.135 1.00 70.06 106 ARG A C 1
ATOM 828 O O . ARG A 1 106 ? -16.069 -7.965 8.536 1.00 70.06 106 ARG A O 1
ATOM 835 N N . SER A 1 107 ? -15.340 -6.432 7.071 1.00 81.81 107 SER A N 1
ATOM 836 C CA . SER A 1 107 ? -14.462 -7.350 6.342 1.00 81.81 107 SER A CA 1
ATOM 837 C C . SER A 1 107 ? -13.007 -7.172 6.775 1.00 81.81 107 SER A C 1
ATOM 839 O O . SER A 1 107 ? -12.446 -6.082 6.642 1.00 81.81 107 SER A O 1
ATOM 841 N N . LYS A 1 108 ? -12.351 -8.259 7.200 1.00 83.25 108 LYS A N 1
ATOM 842 C CA . LYS A 1 108 ? -10.915 -8.255 7.538 1.00 83.25 108 LYS A CA 1
ATOM 843 C C . LYS A 1 108 ? -10.027 -7.863 6.357 1.00 83.25 108 LYS A C 1
ATOM 845 O O . LYS A 1 108 ? -9.002 -7.209 6.544 1.00 83.25 108 LYS A O 1
ATOM 850 N N . SER A 1 109 ? -10.444 -8.166 5.129 1.00 83.56 109 SER A N 1
ATOM 851 C CA . SER A 1 109 ? -9.721 -7.752 3.923 1.00 83.56 109 SER A CA 1
ATOM 852 C C . SER A 1 109 ? -9.799 -6.238 3.671 1.00 83.56 109 SER A C 1
ATOM 854 O O . SER A 1 109 ? -8.902 -5.660 3.055 1.00 83.56 109 SER A O 1
ATOM 856 N N . GLU A 1 110 ? -10.866 -5.578 4.129 1.00 86.00 110 GLU A N 1
ATOM 857 C CA . GLU A 1 110 ? -11.028 -4.124 4.050 1.00 86.00 110 GLU A CA 1
ATOM 858 C C . GLU A 1 110 ? -10.158 -3.428 5.104 1.00 86.00 110 GLU A C 1
ATOM 860 O O . GLU A 1 110 ? -9.444 -2.478 4.785 1.00 86.00 110 GLU A O 1
ATOM 865 N N . GLU A 1 111 ? -10.140 -3.951 6.331 1.00 87.62 111 GLU A N 1
ATOM 866 C CA . GLU A 1 111 ? -9.279 -3.453 7.410 1.00 87.62 111 GLU A CA 1
ATOM 867 C C . GLU A 1 111 ? -7.797 -3.556 7.027 1.00 87.62 111 GLU A C 1
ATOM 869 O O . GLU A 1 111 ? -7.057 -2.577 7.118 1.00 87.62 111 GLU A O 1
ATOM 874 N N . ARG A 1 112 ? -7.360 -4.701 6.493 1.00 89.06 112 ARG A N 1
ATOM 875 C CA . ARG A 1 112 ? -5.974 -4.876 6.030 1.00 89.06 112 ARG A CA 1
ATOM 876 C C . ARG A 1 112 ? -5.607 -3.930 4.890 1.00 89.06 112 ARG A C 1
ATOM 878 O O . ARG A 1 112 ? -4.505 -3.387 4.883 1.00 89.06 112 ARG A O 1
ATOM 885 N N . LEU A 1 113 ? -6.522 -3.686 3.948 1.00 90.94 113 LEU A N 1
ATOM 886 C CA . LEU A 1 113 ? -6.282 -2.725 2.869 1.00 90.94 113 LEU A CA 1
ATOM 887 C C . LEU A 1 113 ? -6.119 -1.298 3.408 1.00 90.94 113 LEU A C 1
ATOM 889 O O . LEU A 1 113 ? -5.250 -0.562 2.931 1.00 90.94 113 LEU A O 1
ATOM 893 N N . PHE A 1 114 ? -6.929 -0.913 4.400 1.00 92.12 114 PHE A N 1
ATOM 894 C CA . PHE A 1 114 ? -6.766 0.358 5.101 1.00 92.12 114 PHE A CA 1
ATOM 895 C C . PHE A 1 114 ? -5.374 0.458 5.726 1.00 92.12 114 PHE A C 1
ATOM 897 O O . PHE A 1 114 ? -4.638 1.388 5.400 1.00 92.12 114 PHE A O 1
ATOM 904 N N . TRP A 1 115 ? -4.997 -0.508 6.567 1.00 92.25 115 TRP A N 1
ATOM 905 C CA . TRP A 1 115 ? -3.731 -0.477 7.298 1.00 92.25 115 TRP A CA 1
ATOM 906 C C . TRP A 1 115 ? -2.520 -0.517 6.366 1.00 92.25 115 TRP A C 1
ATOM 908 O O . TRP A 1 115 ? -1.581 0.250 6.565 1.00 92.25 115 TRP A O 1
ATOM 918 N N . GLY A 1 116 ? -2.576 -1.292 5.279 1.00 91.81 116 GLY A N 1
ATOM 919 C CA . GLY A 1 116 ? -1.508 -1.312 4.274 1.00 91.81 116 GLY A CA 1
ATOM 920 C C . GLY A 1 116 ? -1.365 0.028 3.557 1.00 91.81 116 GLY A C 1
ATOM 921 O O . GLY A 1 116 ? -0.261 0.532 3.367 1.00 91.81 116 GLY A O 1
ATOM 922 N N . SER A 1 117 ? -2.485 0.661 3.206 1.00 91.94 117 SER A N 1
ATOM 923 C CA . SER A 1 117 ? -2.473 1.984 2.568 1.00 91.94 117 SER A CA 1
ATOM 924 C C . SER A 1 117 ? -2.017 3.082 3.531 1.00 91.94 117 SER A C 1
ATOM 926 O O . SER A 1 117 ? -1.277 3.981 3.133 1.00 91.94 117 SER A O 1
ATOM 928 N N . TYR A 1 118 ? -2.426 2.997 4.799 1.00 91.94 118 TYR A N 1
ATOM 929 C CA . TYR A 1 118 ? -1.999 3.890 5.872 1.00 91.94 118 TYR A CA 1
ATOM 930 C C . TYR A 1 118 ? -0.489 3.799 6.088 1.00 91.94 118 TYR A C 1
ATOM 932 O O . TYR A 1 118 ? 0.192 4.820 6.060 1.00 91.94 118 TYR A O 1
ATOM 940 N N . GLN A 1 119 ? 0.051 2.590 6.229 1.00 91.69 119 GLN A N 1
ATOM 941 C CA . GLN A 1 119 ? 1.476 2.392 6.459 1.00 91.69 119 GLN A CA 1
ATOM 942 C C . GLN A 1 119 ? 2.316 2.934 5.296 1.00 91.69 119 GLN A C 1
ATOM 944 O O . GLN A 1 119 ? 3.253 3.698 5.527 1.00 91.69 119 GLN A O 1
ATOM 949 N N . HIS A 1 120 ? 1.944 2.633 4.044 1.00 90.12 120 HIS A N 1
ATOM 950 C CA . HIS A 1 120 ? 2.621 3.199 2.872 1.00 90.12 120 HIS A CA 1
ATOM 951 C C . HIS A 1 120 ? 2.531 4.728 2.830 1.00 90.12 120 HIS A C 1
ATOM 953 O O . HIS A 1 120 ? 3.504 5.395 2.482 1.00 90.12 120 HIS A O 1
ATOM 959 N N . TYR A 1 121 ? 1.375 5.296 3.183 1.00 91.56 121 TYR A N 1
ATOM 960 C CA . TYR A 1 121 ? 1.195 6.743 3.250 1.00 91.56 121 TYR A CA 1
ATOM 961 C C . TYR A 1 121 ? 2.133 7.387 4.282 1.00 91.56 121 TYR A C 1
ATOM 963 O O . TYR A 1 121 ? 2.797 8.372 3.960 1.00 91.56 121 TYR A O 1
ATOM 971 N N . GLN A 1 122 ? 2.229 6.814 5.487 1.00 91.38 122 GLN A N 1
ATOM 972 C CA . GLN A 1 122 ? 3.127 7.317 6.529 1.00 91.38 122 GLN A CA 1
ATOM 973 C C . GLN A 1 122 ? 4.593 7.160 6.136 1.00 91.38 122 GLN A C 1
ATOM 975 O O . GLN A 1 122 ? 5.364 8.104 6.293 1.00 91.38 122 GLN A O 1
ATOM 980 N N . HIS A 1 123 ? 4.970 6.017 5.563 1.00 89.88 123 HIS A N 1
ATOM 981 C CA . HIS A 1 123 ? 6.323 5.791 5.067 1.00 89.88 123 HIS A CA 1
ATOM 982 C C . HIS A 1 123 ? 6.733 6.846 4.032 1.00 89.88 123 HIS A C 1
ATOM 984 O O . HIS A 1 123 ? 7.756 7.505 4.199 1.00 89.88 123 HIS A O 1
ATOM 990 N N . LEU A 1 124 ? 5.903 7.069 3.007 1.00 88.44 124 LEU A N 1
ATOM 991 C CA . LEU A 1 124 ? 6.154 8.083 1.979 1.00 88.44 124 LEU A CA 1
ATOM 992 C C . LEU A 1 124 ? 6.237 9.490 2.572 1.00 88.44 124 LEU A C 1
ATOM 994 O O . LEU A 1 124 ? 7.114 10.264 2.195 1.00 88.44 124 LEU A O 1
ATOM 998 N N . ALA A 1 125 ? 5.347 9.822 3.510 1.00 88.88 125 ALA A N 1
ATOM 999 C CA . ALA A 1 125 ? 5.374 11.123 4.159 1.00 88.88 125 ALA A CA 1
ATOM 1000 C C . ALA A 1 125 ? 6.695 11.357 4.904 1.00 88.88 125 ALA A C 1
ATOM 1002 O O . ALA A 1 125 ? 7.301 12.415 4.767 1.00 88.88 125 ALA A O 1
ATOM 1003 N N . LYS A 1 126 ? 7.182 10.351 5.635 1.00 89.19 126 LYS A N 1
ATOM 1004 C CA . LYS A 1 126 ? 8.425 10.448 6.408 1.00 89.19 126 LYS A CA 1
ATOM 1005 C C . LYS A 1 126 ? 9.671 10.456 5.525 1.00 89.19 126 LYS A C 1
ATOM 1007 O O . LYS A 1 126 ? 10.508 11.334 5.691 1.00 89.19 126 LYS A O 1
ATOM 1012 N N . MET A 1 127 ? 9.770 9.532 4.569 1.00 88.06 127 MET A N 1
ATOM 1013 C CA . MET A 1 127 ? 10.946 9.400 3.700 1.00 88.06 127 MET A CA 1
ATOM 1014 C C . MET A 1 127 ? 11.194 10.634 2.832 1.00 88.06 127 MET A C 1
ATOM 1016 O O . MET A 1 127 ? 12.342 10.988 2.588 1.00 88.06 127 MET A O 1
ATOM 1020 N N . PHE A 1 128 ? 10.128 11.292 2.372 1.00 84.62 128 PHE A N 1
ATOM 1021 C CA . PHE A 1 128 ? 10.221 12.446 1.473 1.00 84.62 128 PHE A CA 1
ATOM 1022 C C . PHE A 1 128 ? 9.931 13.785 2.169 1.00 84.62 128 PHE A C 1
ATOM 1024 O O . PHE A 1 128 ? 9.779 14.804 1.501 1.00 84.62 128 PHE A O 1
ATOM 1031 N N . GLY A 1 129 ? 9.826 13.804 3.503 1.00 83.31 129 GLY A N 1
ATOM 1032 C CA . GLY A 1 129 ? 9.588 15.027 4.278 1.00 83.31 129 GLY A CA 1
ATOM 1033 C C . GLY A 1 129 ? 8.213 15.674 4.058 1.00 83.31 129 GLY A C 1
ATOM 1034 O O . GLY A 1 129 ? 8.021 16.847 4.380 1.00 83.31 129 GLY A O 1
ATOM 1035 N N . PHE A 1 130 ? 7.233 14.942 3.519 1.00 84.31 130 PHE A N 1
ATOM 1036 C CA . PHE A 1 130 ? 5.880 15.462 3.357 1.00 84.31 130 PHE A CA 1
ATOM 1037 C C . PHE A 1 130 ? 5.110 15.477 4.679 1.00 84.31 130 PHE A C 1
ATOM 1039 O O . PHE A 1 130 ? 5.235 14.615 5.547 1.00 84.31 130 PHE A O 1
ATOM 1046 N N . ILE A 1 131 ? 4.193 16.435 4.799 1.00 80.31 131 ILE A N 1
ATOM 1047 C CA . ILE A 1 131 ? 3.298 16.517 5.952 1.00 80.31 131 ILE A CA 1
ATOM 1048 C C . ILE A 1 131 ? 2.289 15.362 5.907 1.00 80.31 131 ILE A C 1
ATOM 1050 O O . ILE A 1 131 ? 1.418 15.303 5.027 1.00 80.31 131 ILE A O 1
ATOM 1054 N N . SER A 1 132 ? 2.330 14.495 6.923 1.00 80.88 132 SER A N 1
ATOM 1055 C CA . SER A 1 132 ? 1.231 13.566 7.178 1.00 80.88 132 SER A CA 1
ATOM 1056 C C . SER A 1 132 ? -0.021 14.326 7.638 1.00 80.88 132 SER A C 1
ATOM 1058 O O . SER A 1 132 ? -0.019 15.015 8.662 1.00 80.88 132 SER A O 1
ATOM 1060 N N . ARG A 1 133 ? -1.085 14.262 6.829 1.00 78.31 133 ARG A N 1
ATOM 1061 C CA . ARG A 1 133 ? -2.379 14.930 7.059 1.00 78.31 133 ARG A CA 1
ATOM 1062 C C . ARG A 1 133 ? -3.480 13.951 7.468 1.00 78.31 133 ARG A C 1
ATOM 1064 O O . ARG A 1 133 ? -4.470 14.371 8.062 1.00 78.31 133 ARG A O 1
ATOM 1071 N N . HIS A 1 134 ? -3.332 12.671 7.133 1.00 76.62 134 HIS A N 1
ATOM 1072 C CA . HIS A 1 134 ? -4.301 11.636 7.474 1.00 76.62 134 HIS A CA 1
ATOM 1073 C C . HIS A 1 134 ? -3.820 10.872 8.704 1.00 76.62 134 HIS A C 1
ATOM 1075 O O . HIS A 1 134 ? -2.837 10.144 8.614 1.00 76.62 134 HIS A O 1
ATOM 1081 N N . ARG A 1 135 ? -4.530 11.049 9.824 1.00 75.56 135 ARG A N 1
ATOM 1082 C CA . ARG A 1 135 ? -4.165 10.463 11.116 1.00 75.56 135 ARG A CA 1
ATOM 1083 C C . ARG A 1 135 ? -4.932 9.196 11.417 1.00 75.56 135 ARG A C 1
ATOM 1085 O O . ARG A 1 135 ? -6.132 9.142 11.148 1.00 75.56 135 ARG A O 1
ATOM 1092 N N . GLN A 1 136 ? -4.273 8.243 12.071 1.00 75.69 136 GLN A N 1
ATOM 1093 C CA . GLN A 1 136 ? -4.924 7.021 12.546 1.00 75.69 136 GLN A CA 1
ATOM 1094 C C . GLN A 1 136 ? -6.088 7.333 13.494 1.00 75.69 136 GLN A C 1
ATOM 1096 O O . GLN A 1 136 ? -7.148 6.731 13.386 1.00 75.69 136 GLN A O 1
ATOM 1101 N N . ALA A 1 137 ? -5.927 8.332 14.367 1.00 67.00 137 ALA A N 1
ATOM 1102 C CA . ALA A 1 137 ? -6.955 8.750 15.325 1.00 67.00 137 ALA A CA 1
ATOM 1103 C C . ALA A 1 137 ? -8.283 9.194 14.679 1.00 67.00 137 ALA A C 1
ATOM 1105 O O . ALA A 1 137 ? -9.291 9.304 15.367 1.00 67.00 137 ALA A O 1
ATOM 1106 N N . LYS A 1 138 ? -8.292 9.472 13.369 1.00 71.25 138 LYS A N 1
ATOM 1107 C CA . LYS A 1 138 ? -9.497 9.842 12.616 1.00 71.25 138 LYS A CA 1
ATOM 1108 C C . LYS A 1 138 ? -10.170 8.649 11.933 1.00 71.25 138 LYS A C 1
ATOM 1110 O O . LYS A 1 138 ? -11.066 8.870 11.129 1.00 71.25 138 LYS A O 1
ATOM 1115 N N . ALA A 1 139 ? -9.714 7.424 12.191 1.00 78.12 139 ALA A N 1
ATOM 1116 C CA . ALA A 1 139 ? -10.227 6.224 11.551 1.00 78.12 139 ALA A CA 1
ATOM 1117 C C . ALA A 1 139 ? -10.701 5.198 12.586 1.00 78.12 139 ALA A C 1
ATOM 1119 O O . ALA A 1 139 ? -9.906 4.677 13.367 1.00 78.12 139 ALA A O 1
ATOM 1120 N N . ALA A 1 140 ? -11.991 4.855 12.551 1.00 81.50 140 ALA A N 1
ATOM 1121 C CA . ALA A 1 140 ? -12.577 3.803 13.385 1.00 81.50 140 ALA A CA 1
ATOM 1122 C C . ALA A 1 140 ? -12.365 2.392 12.787 1.00 81.50 140 ALA A C 1
ATOM 1124 O O . ALA A 1 140 ? -13.312 1.621 12.617 1.00 81.50 140 ALA A O 1
ATOM 1125 N N . VAL A 1 141 ? -11.120 2.061 12.427 1.00 85.19 141 VAL A N 1
ATOM 1126 C CA . VAL A 1 141 ? -10.748 0.777 11.806 1.00 85.19 141 VAL A CA 1
ATOM 1127 C C . VAL A 1 141 ? -10.065 -0.117 12.838 1.00 85.19 141 VAL A C 1
ATOM 1129 O O . VAL A 1 141 ? -9.115 0.312 13.493 1.00 85.19 141 VAL A O 1
ATOM 1132 N N . GLN A 1 142 ? -10.539 -1.359 12.995 1.00 86.00 142 GLN A N 1
ATOM 1133 C CA . GLN A 1 142 ? -9.917 -2.307 13.925 1.00 86.00 142 GLN A CA 1
ATOM 1134 C C . GLN A 1 142 ? -8.511 -2.673 13.467 1.00 86.00 142 GLN A C 1
ATOM 1136 O O . GLN A 1 142 ? -8.244 -2.769 12.268 1.00 86.00 142 GLN A O 1
ATOM 1141 N N . TYR A 1 143 ? -7.622 -2.886 14.432 1.00 87.00 143 TYR A N 1
ATOM 1142 C CA . TYR A 1 143 ? -6.262 -3.321 14.152 1.00 87.00 143 TYR A CA 1
ATOM 1143 C C . TYR A 1 143 ? -6.253 -4.738 13.547 1.00 87.00 143 TYR A C 1
ATOM 1145 O O . TYR A 1 143 ? -7.108 -5.553 13.916 1.00 87.00 143 TYR A O 1
ATOM 1153 N N . PRO A 1 144 ? -5.338 -5.049 12.611 1.00 86.94 144 PRO A N 1
ATOM 1154 C CA . PRO A 1 144 ? -5.291 -6.354 11.966 1.00 86.94 144 PRO A CA 1
ATOM 1155 C C . PRO A 1 144 ? -5.002 -7.469 12.969 1.00 86.94 144 PRO A C 1
ATOM 1157 O O . PRO A 1 144 ? -4.072 -7.388 13.768 1.00 86.94 144 PRO A O 1
ATOM 1160 N N . SER A 1 145 ? -5.801 -8.529 12.892 1.00 86.75 145 SER A N 1
ATOM 1161 C CA . SER A 1 145 ? -5.647 -9.725 13.715 1.00 86.75 145 SER A CA 1
ATOM 1162 C C . SER A 1 145 ? -4.373 -10.484 13.348 1.00 86.75 145 SER A C 1
ATOM 1164 O O . SER A 1 145 ? -4.178 -10.806 12.177 1.00 86.75 145 SER A O 1
ATOM 1166 N N . GLU A 1 146 ? -3.541 -10.788 14.343 1.00 87.56 146 GLU A N 1
ATOM 1167 C CA . GLU A 1 146 ? -2.296 -11.546 14.177 1.00 87.56 146 GLU A CA 1
ATOM 1168 C C . GLU A 1 146 ? -2.607 -13.027 13.976 1.00 87.56 146 GLU A C 1
ATOM 1170 O O . GLU A 1 146 ? -2.770 -13.789 14.926 1.00 87.56 146 GLU A O 1
ATOM 1175 N N . VAL A 1 147 ? -2.746 -13.406 12.710 1.00 86.50 147 VAL A N 1
ATOM 1176 C CA . VAL A 1 147 ? -3.015 -14.775 12.266 1.00 86.50 147 VAL A CA 1
ATOM 1177 C C . VAL A 1 147 ? -1.906 -15.251 11.340 1.00 86.50 147 VAL A C 1
ATOM 1179 O O . VAL A 1 147 ? -1.298 -14.445 10.630 1.00 86.50 147 VAL A O 1
ATOM 1182 N N . CYS A 1 148 ? -1.643 -16.557 11.344 1.00 85.38 148 CYS A N 1
ATOM 1183 C CA . CYS A 1 148 ? -0.675 -17.165 10.434 1.00 85.38 148 CYS A CA 1
ATOM 1184 C C . CYS A 1 148 ? -1.261 -17.313 9.028 1.00 85.38 148 CYS A C 1
ATOM 1186 O O . CYS A 1 148 ? -0.564 -17.051 8.050 1.00 85.38 148 CYS A O 1
ATOM 1188 N N . ASP A 1 149 ? -2.536 -17.691 8.938 1.00 84.56 149 ASP A N 1
ATOM 1189 C CA . ASP A 1 149 ? -3.264 -17.872 7.685 1.00 84.56 149 ASP A CA 1
ATOM 1190 C C . ASP A 1 149 ? -4.645 -17.198 7.752 1.00 84.56 149 ASP A C 1
ATOM 1192 O O . ASP A 1 149 ? -5.230 -17.017 8.820 1.00 84.56 149 ASP A O 1
ATOM 1196 N N . ASP A 1 150 ? -5.204 -16.859 6.595 1.00 83.25 150 ASP A N 1
ATOM 1197 C CA . ASP A 1 150 ? -6.576 -16.372 6.475 1.00 83.25 150 ASP A CA 1
ATOM 1198 C C . ASP A 1 150 ? -7.607 -17.447 6.829 1.00 83.25 150 ASP A C 1
ATOM 1200 O O . ASP A 1 150 ? -8.701 -17.101 7.274 1.00 83.25 150 ASP A O 1
ATOM 1204 N N . THR A 1 151 ? -7.258 -18.736 6.722 1.00 85.44 151 THR A N 1
ATOM 1205 C CA . THR A 1 151 ? -8.110 -19.834 7.215 1.00 85.44 151 THR A CA 1
ATOM 1206 C C . THR A 1 151 ? -8.353 -19.770 8.723 1.00 85.44 151 THR A C 1
ATOM 1208 O O . THR A 1 151 ? -9.324 -20.342 9.207 1.00 85.44 151 THR A O 1
ATOM 1211 N N . ASP A 1 152 ? -7.485 -19.079 9.467 1.00 84.94 152 ASP A N 1
ATOM 1212 C CA . ASP A 1 152 ? -7.593 -18.932 10.920 1.00 84.94 152 ASP A CA 1
ATOM 1213 C C . ASP A 1 152 ? -8.634 -17.866 11.316 1.00 84.94 152 ASP A C 1
ATOM 1215 O O . ASP A 1 152 ? -8.955 -17.699 12.494 1.00 84.94 152 ASP A O 1
ATOM 1219 N N . ILE A 1 153 ? -9.185 -17.130 10.344 1.00 83.50 153 ILE A N 1
ATOM 1220 C CA . ILE A 1 153 ? -10.264 -16.163 10.549 1.00 83.50 153 ILE A CA 1
ATOM 1221 C C . ILE A 1 153 ? -11.591 -16.856 10.250 1.00 83.50 153 ILE A C 1
ATOM 1223 O O . ILE A 1 153 ? -11.992 -17.008 9.097 1.00 83.50 153 ILE A O 1
ATOM 1227 N N . THR A 1 154 ? -12.308 -17.238 11.303 1.00 80.69 154 THR A N 1
ATOM 1228 C CA . THR A 1 154 ? -13.604 -17.918 11.195 1.00 80.69 154 THR A CA 1
ATOM 1229 C C . THR A 1 154 ? -14.757 -16.981 11.574 1.00 80.69 154 THR A C 1
ATOM 1231 O O . THR A 1 154 ? -14.541 -15.989 12.278 1.00 80.69 154 THR A O 1
ATOM 1234 N N . PRO A 1 155 ? -16.010 -17.293 11.184 1.00 77.19 155 PRO A N 1
ATOM 1235 C CA . PRO A 1 155 ? -17.184 -16.556 11.664 1.00 77.19 155 PRO A CA 1
ATOM 1236 C C . PRO A 1 155 ? -17.311 -16.542 13.195 1.00 77.19 155 PRO A C 1
ATOM 1238 O O . PRO A 1 155 ? -17.865 -15.601 13.755 1.00 77.19 155 PRO A O 1
ATOM 1241 N N . ASN A 1 156 ? -16.767 -17.563 13.865 1.00 78.00 156 ASN A N 1
ATOM 1242 C CA . ASN A 1 156 ? -16.816 -17.728 15.317 1.00 78.00 156 ASN A CA 1
ATOM 1243 C C . ASN A 1 156 ? -15.647 -17.039 16.042 1.00 78.00 156 ASN A C 1
ATOM 1245 O O . ASN A 1 156 ? -15.591 -17.065 17.269 1.00 78.00 156 ASN A O 1
ATOM 1249 N N . GLY A 1 157 ? -14.716 -16.426 15.304 1.00 80.44 157 GLY A N 1
ATOM 1250 C CA . GLY A 1 157 ? -13.553 -15.740 15.857 1.00 80.44 157 GLY A CA 1
ATOM 1251 C C . GLY A 1 157 ? -12.232 -16.167 15.221 1.00 80.44 157 GLY A C 1
ATOM 1252 O O . GLY A 1 157 ? -12.189 -16.818 14.176 1.00 80.44 157 GLY A O 1
ATOM 1253 N N . ILE A 1 158 ? -11.138 -15.760 15.862 1.00 83.44 158 ILE A N 1
ATOM 1254 C CA . ILE A 1 158 ? -9.772 -16.039 15.413 1.00 83.44 158 ILE A CA 1
ATOM 1255 C C . ILE A 1 158 ? -9.296 -17.335 16.062 1.00 83.44 158 ILE A C 1
ATOM 1257 O O . ILE A 1 158 ? -9.229 -17.426 17.288 1.00 83.44 158 ILE A O 1
ATOM 1261 N N . GLN A 1 159 ? -8.940 -18.319 15.245 1.00 82.31 159 GLN A N 1
ATOM 1262 C CA . GLN A 1 159 ? -8.342 -19.557 15.711 1.00 82.31 159 GLN A CA 1
ATOM 1263 C C . GLN A 1 159 ? -6.837 -19.357 15.889 1.00 82.31 159 GLN A C 1
ATOM 1265 O O . GLN A 1 159 ? -6.089 -19.223 14.926 1.00 82.31 159 GLN A O 1
ATOM 1270 N N . GLN A 1 160 ? -6.373 -19.337 17.135 1.00 74.44 160 GLN A N 1
ATOM 1271 C CA . GLN A 1 160 ? -4.941 -19.267 17.402 1.00 74.44 160 GLN A CA 1
ATOM 1272 C C . GLN A 1 160 ? -4.311 -20.642 17.180 1.00 74.44 160 GLN A C 1
ATOM 1274 O O . GLN A 1 160 ? -4.699 -21.624 17.816 1.00 74.44 160 GLN A O 1
ATOM 1279 N N . ARG A 1 161 ? -3.345 -20.721 16.261 1.00 77.31 161 ARG A N 1
ATOM 1280 C CA . ARG A 1 161 ? -2.547 -21.935 16.081 1.00 77.31 161 ARG A CA 1
ATOM 1281 C C . ARG A 1 161 ? -1.542 -22.047 17.231 1.00 77.31 161 ARG A C 1
ATOM 1283 O O . ARG A 1 161 ? -0.858 -21.067 17.523 1.00 77.31 161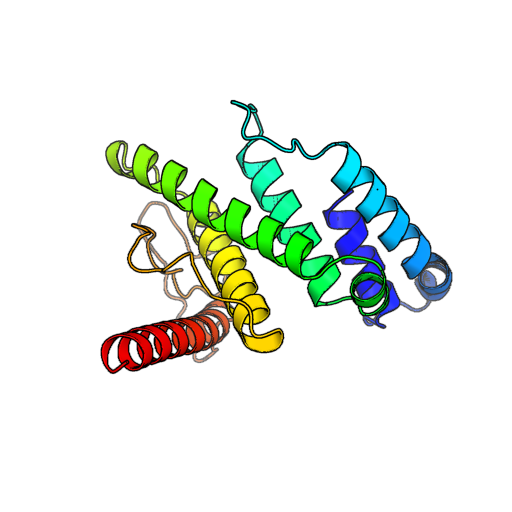 ARG A O 1
ATOM 1290 N N . PRO A 1 162 ? -1.414 -23.218 17.870 1.00 70.94 162 PRO A N 1
ATOM 1291 C CA . PRO A 1 162 ? -0.394 -23.428 18.883 1.00 70.94 162 PRO A CA 1
ATOM 1292 C C . PRO A 1 162 ? 0.954 -23.660 18.193 1.00 70.94 162 PRO A C 1
ATOM 1294 O O . PRO A 1 162 ? 1.284 -24.799 17.875 1.00 70.94 162 PRO A O 1
ATOM 1297 N N . THR A 1 163 ? 1.728 -22.609 17.895 1.00 61.91 163 THR A N 1
ATOM 1298 C CA . THR A 1 163 ? 3.167 -22.765 17.596 1.00 61.91 163 THR A CA 1
ATOM 1299 C C . THR A 1 163 ? 3.952 -21.456 17.695 1.00 61.91 163 THR A C 1
ATOM 1301 O O . THR A 1 163 ? 3.466 -20.392 17.331 1.00 61.91 163 THR A O 1
ATOM 1304 N N . GLU A 1 164 ? 5.205 -21.589 18.128 1.00 61.69 164 GLU A N 1
ATOM 1305 C CA . GLU A 1 164 ? 6.265 -20.597 18.388 1.00 61.69 164 GLU A CA 1
ATOM 1306 C C . GLU A 1 164 ? 6.684 -19.718 17.184 1.00 61.69 164 GLU A C 1
ATOM 1308 O O . GLU A 1 164 ? 7.670 -18.986 17.257 1.00 61.69 164 GLU A O 1
ATOM 1313 N N . ALA A 1 165 ? 5.968 -19.780 16.059 1.00 70.31 165 ALA A N 1
ATOM 1314 C CA . ALA A 1 165 ? 6.328 -19.080 14.833 1.00 70.31 165 ALA A CA 1
ATOM 1315 C C . ALA A 1 165 ? 5.673 -17.691 14.768 1.00 70.31 165 ALA A C 1
ATOM 1317 O O . ALA A 1 165 ? 4.450 -17.558 14.733 1.00 70.31 165 ALA A O 1
ATOM 1318 N N . THR A 1 166 ? 6.499 -16.646 14.703 1.00 81.44 166 THR A N 1
ATOM 1319 C CA . THR A 1 166 ? 6.063 -15.262 14.472 1.00 81.44 166 THR A CA 1
ATOM 1320 C C . THR A 1 166 ? 5.345 -15.153 13.123 1.00 81.44 166 THR A C 1
ATOM 1322 O O . THR A 1 166 ? 5.925 -15.461 12.079 1.00 81.44 166 THR A O 1
ATOM 1325 N N . SER A 1 167 ? 4.086 -14.702 13.121 1.00 86.81 167 SER A N 1
ATOM 1326 C CA . SER A 1 167 ? 3.333 -14.516 11.873 1.00 86.81 167 SER A CA 1
ATOM 1327 C C . SER A 1 167 ? 3.845 -13.302 11.086 1.00 86.81 167 SER A C 1
ATOM 1329 O O . SER A 1 167 ? 4.336 -12.325 11.658 1.00 86.81 167 SER A O 1
ATOM 1331 N N . PHE A 1 168 ? 3.674 -13.307 9.758 1.00 89.19 168 PHE A N 1
ATOM 1332 C CA . PHE A 1 168 ? 3.960 -12.121 8.936 1.00 89.19 168 PHE A CA 1
ATOM 1333 C C . PHE A 1 168 ? 3.175 -10.897 9.427 1.00 89.19 168 PHE A C 1
ATOM 1335 O O . PHE A 1 168 ? 3.713 -9.793 9.498 1.00 89.19 168 PHE A O 1
ATOM 1342 N N . VAL A 1 169 ? 1.907 -11.105 9.801 1.00 88.75 169 VAL A N 1
ATOM 1343 C CA . VAL A 1 169 ? 1.020 -10.039 10.278 1.00 88.75 169 VAL A CA 1
ATOM 1344 C C . VAL A 1 169 ? 1.543 -9.430 11.578 1.00 88.75 169 VAL A C 1
ATOM 1346 O O . VAL A 1 169 ? 1.466 -8.219 11.733 1.00 88.75 169 VAL A O 1
ATOM 1349 N N . GLN A 1 170 ? 2.149 -10.222 12.464 1.00 90.06 170 GLN A N 1
ATOM 1350 C CA . GLN A 1 170 ? 2.769 -9.722 13.693 1.00 90.06 170 GLN A CA 1
ATOM 1351 C C . GLN A 1 170 ? 3.953 -8.785 13.402 1.00 90.06 170 GLN A C 1
ATOM 1353 O O . GLN A 1 170 ? 4.014 -7.675 13.929 1.00 90.06 170 GLN A O 1
ATOM 1358 N N . GLY A 1 171 ? 4.868 -9.172 12.504 1.00 91.56 171 GLY A N 1
ATOM 1359 C CA . GLY A 1 171 ? 5.971 -8.292 12.086 1.00 91.56 171 GLY A CA 1
ATOM 1360 C C . GLY A 1 171 ? 5.485 -7.037 11.346 1.00 91.56 171 GLY A C 1
ATOM 1361 O O . GLY A 1 171 ? 6.027 -5.939 11.505 1.00 91.56 171 GLY A O 1
ATOM 1362 N N . TRP A 1 172 ? 4.416 -7.181 10.566 1.00 92.88 172 TRP A N 1
ATOM 1363 C CA . TRP A 1 172 ? 3.768 -6.075 9.872 1.00 92.88 172 TRP A CA 1
ATOM 1364 C C . TRP A 1 172 ? 3.081 -5.088 10.833 1.00 92.88 172 TRP A C 1
ATOM 1366 O O . TRP A 1 172 ? 3.217 -3.869 10.672 1.00 92.88 172 TRP A O 1
ATOM 1376 N N . ASN A 1 173 ? 2.414 -5.601 11.868 1.00 92.94 173 ASN A N 1
ATOM 1377 C CA . ASN A 1 173 ? 1.829 -4.823 12.956 1.00 92.94 173 ASN A CA 1
ATOM 1378 C C . ASN A 1 173 ? 2.914 -4.077 13.737 1.00 92.94 173 ASN A C 1
ATOM 1380 O O . ASN A 1 173 ? 2.809 -2.865 13.906 1.00 92.94 173 ASN A O 1
ATOM 1384 N N . PHE A 1 174 ? 4.013 -4.744 14.096 1.00 94.19 174 PHE A N 1
ATOM 1385 C CA . PHE A 1 174 ? 5.153 -4.087 14.741 1.00 94.19 174 PHE A CA 1
ATOM 1386 C C . PHE A 1 174 ? 5.640 -2.866 13.941 1.00 94.19 174 PHE A C 1
ATOM 1388 O O . PHE A 1 174 ? 5.751 -1.761 14.474 1.00 94.19 174 PHE A O 1
ATOM 1395 N N . CYS A 1 175 ? 5.848 -3.021 12.627 1.00 93.38 175 CYS A N 1
ATOM 1396 C CA . CYS A 1 175 ? 6.225 -1.900 11.762 1.00 93.38 175 CYS A CA 1
ATOM 1397 C C . CYS A 1 175 ? 5.156 -0.794 11.726 1.00 93.38 175 CYS A C 1
ATOM 1399 O O . CYS A 1 175 ? 5.481 0.391 11.647 1.00 93.38 175 CYS A O 1
ATOM 1401 N N . THR A 1 176 ? 3.875 -1.163 11.749 1.00 92.62 176 THR A N 1
ATOM 1402 C CA . THR A 1 176 ? 2.757 -0.212 11.758 1.00 92.62 176 THR A CA 1
ATOM 1403 C C . THR A 1 176 ? 2.732 0.607 13.048 1.00 92.62 176 THR A C 1
ATOM 1405 O O . THR A 1 176 ? 2.519 1.822 12.990 1.00 92.62 176 THR A O 1
ATOM 1408 N N . ASP A 1 177 ? 3.032 -0.007 14.191 1.00 93.38 177 ASP A N 1
ATOM 1409 C CA . ASP A 1 177 ? 3.122 0.678 15.481 1.00 93.38 177 ASP A CA 1
ATOM 1410 C C . ASP A 1 177 ? 4.256 1.701 15.521 1.00 93.38 177 ASP A C 1
ATOM 1412 O O . ASP A 1 177 ? 4.046 2.819 15.995 1.00 93.38 177 ASP A O 1
ATOM 1416 N N . LEU A 1 178 ? 5.407 1.404 14.908 1.00 93.88 178 LEU A N 1
ATOM 1417 C CA . LEU A 1 178 ? 6.478 2.393 14.749 1.00 93.88 178 LEU A CA 1
ATOM 1418 C C . LEU A 1 178 ? 5.992 3.642 13.996 1.00 93.88 178 LEU A C 1
ATOM 1420 O O . LEU A 1 178 ? 6.230 4.767 14.438 1.00 93.88 178 LEU A O 1
ATOM 1424 N N . TYR A 1 179 ? 5.244 3.478 12.899 1.00 91.62 179 TYR A N 1
ATOM 1425 C CA . TYR A 1 179 ? 4.678 4.624 12.174 1.00 91.62 179 TYR A CA 1
ATOM 1426 C C . TYR A 1 179 ? 3.622 5.387 12.983 1.00 91.62 179 TYR A C 1
ATOM 1428 O O . TYR A 1 179 ? 3.511 6.606 12.836 1.00 91.62 179 TYR A O 1
ATOM 1436 N N . ARG A 1 180 ? 2.855 4.708 13.843 1.00 90.06 180 ARG A N 1
ATOM 1437 C CA . ARG A 1 180 ? 1.887 5.351 14.750 1.00 90.06 180 ARG A CA 1
ATOM 1438 C C . ARG A 1 180 ? 2.593 6.185 15.818 1.00 90.06 180 ARG A C 1
ATOM 1440 O O . ARG A 1 180 ? 2.203 7.329 16.038 1.00 90.06 180 ARG A O 1
ATOM 1447 N N . ILE A 1 181 ? 3.662 5.661 16.414 1.00 90.94 181 ILE A N 1
ATOM 1448 C CA . ILE A 1 181 ? 4.495 6.395 17.377 1.00 90.94 181 ILE A CA 1
ATOM 1449 C C . ILE A 1 181 ? 5.119 7.624 16.702 1.00 90.94 181 ILE A C 1
ATOM 1451 O O . ILE A 1 181 ? 5.018 8.735 17.218 1.00 90.94 181 ILE A O 1
ATOM 1455 N N . LEU A 1 182 ? 5.685 7.466 15.500 1.00 88.81 182 LEU A N 1
ATOM 1456 C CA . LEU A 1 182 ? 6.255 8.581 14.735 1.00 88.81 182 LEU A CA 1
ATOM 1457 C C . LEU A 1 182 ? 5.220 9.653 14.359 1.00 88.81 182 LEU A C 1
ATOM 1459 O O . LEU A 1 182 ? 5.570 10.827 14.232 1.00 88.81 182 LEU A O 1
ATOM 1463 N N . GLU A 1 183 ? 3.960 9.278 14.139 1.00 87.62 183 GLU A N 1
ATOM 1464 C CA . GLU A 1 183 ? 2.865 10.234 13.945 1.00 87.62 183 GLU A CA 1
ATOM 1465 C C . GLU A 1 183 ? 2.540 11.004 15.234 1.00 87.62 183 GLU A C 1
ATOM 1467 O O . GLU A 1 183 ? 2.290 12.211 15.185 1.00 87.62 183 GLU A O 1
ATOM 1472 N N . GLN A 1 184 ? 2.540 10.327 16.384 1.00 86.19 184 GLN A N 1
ATOM 1473 C CA . GLN A 1 184 ? 2.276 10.953 17.681 1.00 86.19 184 GLN A CA 1
ATOM 1474 C C . GLN A 1 184 ? 3.379 11.941 18.071 1.00 86.19 184 GLN A C 1
ATOM 1476 O O . GLN A 1 184 ? 3.065 13.055 18.489 1.00 86.19 184 GLN A O 1
ATOM 1481 N N . ILE A 1 185 ? 4.647 11.576 17.861 1.00 88.00 185 ILE A N 1
ATOM 1482 C CA . ILE A 1 185 ? 5.794 12.460 18.106 1.00 88.00 185 ILE A CA 1
ATOM 1483 C C . ILE A 1 185 ? 5.667 13.741 17.268 1.00 88.00 185 ILE A C 1
ATOM 1485 O O . ILE A 1 185 ? 5.711 14.838 17.821 1.00 88.00 185 ILE A O 1
ATOM 1489 N N . ASP A 1 186 ? 5.388 13.622 15.963 1.00 83.88 186 ASP A N 1
ATOM 1490 C CA . ASP A 1 186 ? 5.149 14.784 15.091 1.00 83.88 186 ASP A CA 1
ATOM 1491 C C . ASP A 1 186 ? 3.996 15.666 15.580 1.00 83.88 186 ASP A C 1
ATOM 1493 O O . ASP A 1 186 ? 4.008 16.885 15.391 1.00 83.88 186 ASP A O 1
ATOM 1497 N N . ALA A 1 187 ? 2.950 15.057 16.142 1.00 81.44 187 ALA A N 1
ATOM 1498 C CA . ALA A 1 187 ? 1.804 15.790 16.653 1.00 81.44 187 ALA A CA 1
ATOM 1499 C C . ALA A 1 187 ? 2.152 16.583 17.920 1.00 81.44 187 ALA A C 1
ATOM 1501 O O . ALA A 1 187 ? 1.655 17.700 18.053 1.00 81.44 187 ALA A O 1
ATOM 1502 N N . CYS A 1 188 ? 2.993 16.040 18.805 1.00 82.56 188 CYS A N 1
ATOM 1503 C CA . CYS A 1 188 ? 3.491 16.742 19.989 1.00 82.56 188 CYS A CA 1
ATOM 1504 C C . CYS A 1 188 ? 4.426 17.892 19.601 1.00 82.56 188 CYS A C 1
ATOM 1506 O O . CYS A 1 188 ? 4.148 19.031 19.955 1.00 82.56 188 CYS A O 1
ATOM 1508 N N . SER A 1 189 ? 5.434 17.648 18.756 1.00 80.44 189 SER A N 1
ATOM 1509 C CA . SER A 1 189 ? 6.395 18.690 18.354 1.00 80.44 189 SER A CA 1
ATOM 1510 C C . SER A 1 189 ? 5.769 19.888 17.627 1.00 80.44 189 SER A C 1
ATOM 1512 O O . SER A 1 189 ? 6.380 20.949 17.550 1.00 80.44 189 SER A O 1
ATOM 1514 N N . ARG A 1 190 ? 4.568 19.732 17.053 1.00 74.56 190 ARG A N 1
ATOM 1515 C CA . ARG A 1 190 ? 3.809 20.833 16.434 1.00 74.56 190 ARG A CA 1
ATOM 1516 C C . ARG A 1 190 ? 2.937 21.618 17.411 1.00 74.56 190 ARG A C 1
ATOM 1518 O O . ARG A 1 190 ? 2.441 22.660 17.014 1.00 74.56 190 ARG A O 1
ATOM 1525 N N . ARG A 1 191 ? 2.669 21.096 18.609 1.00 70.06 191 ARG A N 1
ATOM 1526 C CA . ARG A 1 191 ? 1.939 21.824 19.660 1.00 70.06 191 ARG A CA 1
ATOM 1527 C C . ARG A 1 191 ? 2.856 22.757 20.446 1.00 70.06 191 ARG A C 1
ATOM 1529 O O . ARG A 1 191 ? 2.370 23.746 20.971 1.00 70.06 191 ARG A O 1
ATOM 1536 N N . ASP A 1 192 ? 4.147 22.438 20.490 1.00 61.00 192 ASP A N 1
ATOM 1537 C CA . ASP A 1 192 ? 5.167 23.211 21.209 1.00 61.00 192 ASP A CA 1
ATOM 1538 C C . ASP A 1 192 ? 5.770 24.359 20.368 1.00 61.00 192 ASP A C 1
ATOM 1540 O O . ASP A 1 192 ? 6.678 25.049 20.827 1.00 61.00 192 ASP A O 1
ATOM 1544 N N . ARG A 1 193 ? 5.294 24.553 19.130 1.00 54.00 193 ARG A N 1
ATOM 1545 C CA . ARG A 1 193 ? 5.629 25.683 18.248 1.00 54.00 193 ARG A CA 1
ATOM 1546 C C . ARG A 1 193 ? 4.405 26.558 18.043 1.00 54.00 193 ARG A C 1
ATOM 1548 O O . ARG A 1 193 ? 4.603 27.785 17.945 1.00 54.00 193 ARG A O 1
#

pLDDT: mean 84.35, std 8.55, range [54.0, 96.12]

Sequence (193 aa):
MAVCCFAAGRLNDGIFIPCGLHNLRAEASLKSTESYDAAMRVIPKELPEVSDWYSLMKAKSLLASACLHNEHLKGRYSMEKTMSLCRWAAVSMTKRIERRAWTNTRSKSEERLFWGSYQHYQHLAKMFGFISRHRQAKAAVQYPSEVCDDTDITPNGIQQRPTEATSFVQGWNFCTDLYRILEQIDACSRRDR

Organism: NCBI:txid2664923

Radius of gyration: 18.25 Å; chains: 1; bounding box: 40×49×42 Å

Secondary structure (DSSP, 8-state):
-HHHHHHHHHHHTT----GGGTHHHHTHHHHHHHHHHHHHHHS-SS----TTHHHHHHHHHHHHHHHHH-HHHHTTS-HHHHHHHHHHHHHHHHHHHHHHHTTT---HHHHHHHHHHHHHHHHHHHHTT------GGG---PPPP--SSGGGEETTEE----SSPPPHHHHHHHHHHHHHHHHHHHHHHTT--